Protein AF-0000000074223147 (afdb_homodimer)

Secondary structure (DSSP, 8-state):
-TT-B-----PPPTT--HHHHHHHHHHHHH---EEEEEEEEEEEE---GGGTT--EEEEEEEEEES-------TTT-S------HHHHHH-SSB-HHHHHHHHHHHHHHHH-GGGT-BEEEEEE-SSTT-EEEEEESPPPHHHHTHHHH-/-TT-B-----PPPTT--HHHHHHHHHHHHH---EEEEEEEEEEEE---GGGTT--EEEEEEEEEES-------TTT-S------HHHHHH-SSB-HHHHHHHHHHHHHHHH-GGGT-BEEEEEE-SSTT-EEEEEEPPPPHHHHTHHHH-

Structure (mmCIF, N/CA/C/O backbone):
data_AF-0000000074223147-model_v1
#
loop_
_entity.id
_entity.type
_entity.pdbx_description
1 polymer 'Nucleoside diphosphate-linked moiety X motif 6'
#
loop_
_atom_site.group_PDB
_atom_site.id
_atom_site.type_symbol
_atom_site.label_atom_id
_atom_site.label_alt_id
_atom_site.label_comp_id
_atom_site.label_asym_id
_atom_site.label_entity_id
_atom_site.label_seq_id
_atom_site.pdbx_PDB_ins_code
_atom_site.Cartn_x
_atom_site.Cartn_y
_atom_site.Cartn_z
_atom_site.occupancy
_atom_site.B_iso_or_equiv
_atom_site.auth_seq_id
_atom_site.auth_comp_id
_atom_site.auth_asym_id
_atom_site.auth_atom_id
_atom_site.pdbx_PDB_model_num
ATOM 1 N N . MET A 1 1 ? 11.617 -13.484 -17.359 1 47.34 1 MET A N 1
ATOM 2 C CA . MET A 1 1 ? 12.258 -14.781 -17.188 1 47.34 1 MET A CA 1
ATOM 3 C C . MET A 1 1 ? 11.414 -15.898 -17.781 1 47.34 1 MET A C 1
ATOM 5 O O . MET A 1 1 ? 10.219 -16 -17.5 1 47.34 1 MET A O 1
ATOM 9 N N . LYS A 1 2 ? 11.75 -16.5 -18.922 1 65.19 2 LYS A N 1
ATOM 10 C CA . LYS A 1 2 ? 11.008 -17.562 -19.609 1 65.19 2 LYS A CA 1
ATOM 11 C C . LYS A 1 2 ? 10.875 -18.797 -18.719 1 65.19 2 LYS A C 1
ATOM 13 O O . LYS A 1 2 ? 11.781 -19.109 -17.953 1 65.19 2 LYS A O 1
ATOM 18 N N . ASN A 1 3 ? 9.758 -19.312 -18.422 1 82.31 3 ASN A N 1
ATOM 19 C CA . ASN A 1 3 ? 9.383 -20.562 -17.781 1 82.31 3 ASN A CA 1
ATOM 20 C C . ASN A 1 3 ? 9.539 -20.469 -16.266 1 82.31 3 ASN A C 1
ATOM 22 O O . ASN A 1 3 ? 10.094 -21.375 -15.641 1 82.31 3 ASN A O 1
ATOM 26 N N . ALA A 1 4 ? 9.328 -19.297 -15.695 1 90.12 4 ALA A N 1
ATOM 27 C CA . ALA A 1 4 ? 9.375 -19.109 -14.25 1 90.12 4 ALA A CA 1
ATOM 28 C C . ALA A 1 4 ? 7.965 -19.062 -13.664 1 90.12 4 ALA A C 1
ATOM 30 O O . ALA A 1 4 ? 7.035 -18.578 -14.305 1 90.12 4 ALA A O 1
ATOM 31 N N . TRP A 1 5 ? 7.867 -19.594 -12.445 1 94 5 TRP A N 1
ATOM 32 C CA . TRP A 1 5 ? 6.59 -19.531 -11.742 1 94 5 TRP A CA 1
ATOM 33 C C . TRP A 1 5 ? 6.27 -18.109 -11.305 1 94 5 TRP A C 1
ATOM 35 O O . TRP A 1 5 ? 7.152 -17.375 -10.844 1 94 5 TRP A O 1
ATOM 45 N N . LYS A 1 6 ? 5.094 -17.734 -11.484 1 94.06 6 LYS A N 1
ATOM 46 C CA . LYS A 1 6 ? 4.586 -16.453 -11 1 94.06 6 LYS A CA 1
ATOM 47 C C . LYS A 1 6 ? 3.131 -16.578 -10.555 1 94.06 6 LYS A C 1
ATOM 49 O O . LYS A 1 6 ? 2.461 -17.562 -10.859 1 94.06 6 LYS A O 1
ATOM 54 N N . PHE A 1 7 ? 2.693 -15.625 -9.797 1 96.25 7 PHE A N 1
ATOM 55 C CA . PHE A 1 7 ? 1.277 -15.555 -9.453 1 96.25 7 PHE A CA 1
ATOM 56 C C . PHE A 1 7 ? 0.46 -15.023 -10.625 1 96.25 7 PHE A C 1
ATOM 58 O O . PHE A 1 7 ? 0.963 -14.242 -11.438 1 96.25 7 PHE A O 1
ATOM 65 N N . PRO A 1 8 ? -0.812 -15.516 -10.75 1 96.5 8 PRO A N 1
ATOM 66 C CA . PRO A 1 8 ? -1.655 -14.953 -11.805 1 96.5 8 PRO A CA 1
ATOM 67 C C . PRO A 1 8 ? -1.881 -13.453 -11.648 1 96.5 8 PRO A C 1
ATOM 69 O O . PRO A 1 8 ? -1.923 -12.945 -10.523 1 96.5 8 PRO A O 1
ATOM 72 N N . GLY A 1 9 ? -2 -12.766 -12.695 1 95.31 9 GLY A N 1
ATOM 73 C CA . GLY A 1 9 ? -2.223 -11.328 -12.664 1 95.31 9 GLY A CA 1
ATOM 74 C C . GLY A 1 9 ? -2.389 -10.719 -14.047 1 95.31 9 GLY A C 1
ATOM 75 O O . GLY A 1 9 ? -2.48 -11.445 -15.039 1 95.31 9 GLY A O 1
ATOM 76 N N . GLY A 1 10 ? -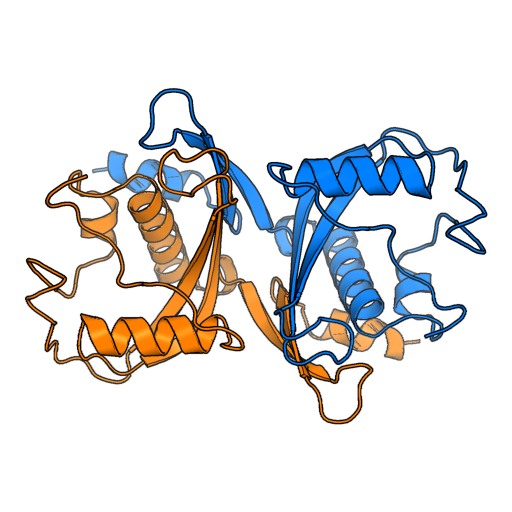2.531 -9.359 -14.047 1 94.56 10 GLY A N 1
ATOM 77 C CA . GLY A 1 10 ? -2.719 -8.609 -15.281 1 94.56 10 GLY A CA 1
ATOM 78 C C . GLY A 1 10 ? -2.947 -7.129 -15.047 1 94.56 10 GLY A C 1
ATOM 79 O O . GLY A 1 10 ? -2.682 -6.617 -13.961 1 94.56 10 GLY A O 1
ATOM 80 N N . LEU A 1 11 ? -3.383 -6.488 -16.094 1 93.94 11 LEU A N 1
ATOM 81 C CA . LEU A 1 11 ? -3.533 -5.035 -16.047 1 93.94 11 LEU A CA 1
ATOM 82 C C . LEU A 1 11 ? -4.934 -4.648 -15.586 1 93.94 11 LEU A C 1
ATOM 84 O O . LEU A 1 11 ? -5.918 -5.289 -15.969 1 93.94 11 LEU A O 1
ATOM 88 N N . SER A 1 12 ? -4.953 -3.633 -14.75 1 94.12 12 SER A N 1
ATOM 89 C CA . SER A 1 12 ? -6.238 -3.082 -14.336 1 94.12 12 SER A CA 1
ATOM 90 C C . SER A 1 12 ? -6.891 -2.293 -15.461 1 94.12 12 SER A C 1
ATOM 92 O O . SER A 1 12 ? -6.215 -1.551 -16.188 1 94.12 12 SER A O 1
ATOM 94 N N . GLU A 1 13 ? -8.258 -2.393 -15.656 1 93 13 GLU A N 1
ATOM 95 C CA . GLU A 1 13 ? -9.016 -1.53 -16.562 1 93 13 GLU A CA 1
ATOM 96 C C . GLU A 1 13 ? -9.328 -0.189 -15.898 1 93 13 GLU A C 1
ATOM 98 O O . GLU A 1 13 ? -9.383 -0.089 -14.672 1 93 13 GLU A O 1
ATOM 103 N N . PRO A 1 14 ? -9.516 0.847 -16.734 1 89.44 14 PRO A N 1
ATOM 104 C CA . PRO A 1 14 ? -9.906 2.129 -16.141 1 89.44 14 PRO A CA 1
ATOM 105 C C . PRO A 1 14 ? -11.148 2.016 -15.258 1 89.44 14 PRO A C 1
ATOM 107 O O . PRO A 1 14 ? -12.148 1.417 -15.656 1 89.44 14 PRO A O 1
ATOM 110 N N . GLY A 1 15 ? -11.023 2.576 -13.961 1 90.31 15 GLY A N 1
ATOM 111 C CA . GLY A 1 15 ? -12.164 2.602 -13.055 1 90.31 15 GLY A CA 1
ATOM 112 C C . GLY A 1 15 ? -12.336 1.311 -12.273 1 90.31 15 GLY A C 1
ATOM 113 O O . GLY A 1 15 ? -13.281 1.167 -11.5 1 90.31 15 GLY A O 1
ATOM 114 N N . GLU A 1 16 ? -11.453 0.372 -12.438 1 93.69 16 GLU A N 1
ATOM 115 C CA . GLU A 1 16 ? -11.547 -0.91 -11.742 1 93.69 16 GLU A CA 1
ATOM 116 C C . GLU A 1 16 ? -10.836 -0.867 -10.398 1 93.69 16 GLU A C 1
ATOM 118 O O . GLU A 1 16 ? -9.719 -0.35 -10.297 1 93.69 16 GLU A O 1
ATOM 123 N N . ASP A 1 17 ? -11.5 -1.391 -9.414 1 94.19 17 ASP A N 1
ATOM 124 C CA . ASP A 1 17 ? -10.844 -1.525 -8.109 1 94.19 17 ASP A CA 1
ATOM 125 C C . ASP A 1 17 ? -9.734 -2.57 -8.164 1 94.19 17 ASP A C 1
ATOM 127 O O . ASP A 1 17 ? -9.844 -3.566 -8.875 1 94.19 17 ASP A O 1
ATOM 131 N N . ILE A 1 18 ? -8.711 -2.348 -7.34 1 96.44 18 ILE A N 1
ATOM 132 C CA . ILE A 1 18 ? -7.555 -3.232 -7.254 1 96.44 18 ILE A CA 1
ATOM 133 C C . ILE A 1 18 ? -8.016 -4.664 -7.008 1 96.44 18 ILE A C 1
ATOM 135 O O . ILE A 1 18 ? -7.605 -5.59 -7.715 1 96.44 18 ILE A O 1
ATOM 139 N N . GLY A 1 19 ? -8.867 -4.844 -5.969 1 97.38 19 GLY A N 1
ATOM 140 C CA . GLY A 1 19 ? -9.359 -6.172 -5.645 1 97.38 19 GLY A CA 1
ATOM 141 C C . GLY A 1 19 ? -10.133 -6.816 -6.777 1 97.38 19 GLY A C 1
ATOM 142 O O . GLY A 1 19 ? -9.961 -8 -7.059 1 97.38 19 GLY A O 1
ATOM 143 N N . ASP A 1 20 ? -10.977 -6.055 -7.473 1 97.44 20 ASP A N 1
ATOM 144 C CA . ASP A 1 20 ? -11.766 -6.562 -8.586 1 97.44 20 ASP A CA 1
ATOM 145 C C . ASP A 1 20 ? -10.867 -6.984 -9.75 1 97.44 20 ASP A C 1
ATOM 147 O O . ASP A 1 20 ? -11.133 -7.992 -10.406 1 97.44 20 ASP A O 1
ATOM 151 N N . THR A 1 21 ? -9.883 -6.16 -10.023 1 97.88 21 THR A N 1
ATOM 152 C CA . THR A 1 21 ? -8.922 -6.52 -11.055 1 97.88 21 THR A CA 1
ATOM 153 C C . THR A 1 21 ? -8.289 -7.875 -10.758 1 97.88 21 THR A C 1
ATOM 155 O O . THR A 1 21 ? -8.227 -8.75 -11.625 1 97.88 21 THR A O 1
ATOM 158 N N . ALA A 1 22 ? -7.789 -8.055 -9.492 1 98.5 22 ALA A N 1
ATOM 159 C CA . ALA A 1 22 ? -7.125 -9.289 -9.102 1 98.5 22 ALA A CA 1
ATOM 160 C C . ALA A 1 22 ? -8.055 -10.492 -9.281 1 98.5 22 ALA A C 1
ATOM 162 O O . ALA A 1 22 ? -7.66 -11.508 -9.852 1 98.5 22 ALA A O 1
ATOM 163 N N . ILE A 1 23 ? -9.266 -10.32 -8.844 1 98.69 23 ILE A N 1
ATOM 164 C CA . ILE A 1 23 ? -10.25 -11.391 -8.938 1 98.69 23 ILE A CA 1
ATOM 165 C C . ILE A 1 23 ? -10.508 -11.742 -10.398 1 98.69 23 ILE A C 1
ATOM 167 O O . ILE A 1 23 ? -10.516 -12.914 -10.773 1 98.69 23 ILE A O 1
ATOM 171 N N . ARG A 1 24 ? -10.742 -10.75 -11.227 1 98.62 24 ARG A N 1
ATOM 172 C CA . ARG A 1 24 ? -11.023 -10.961 -12.648 1 98.62 24 ARG A CA 1
ATOM 173 C C . ARG A 1 24 ? -9.852 -11.664 -13.336 1 98.62 24 ARG A C 1
ATOM 175 O O . ARG A 1 24 ? -10.055 -12.641 -14.062 1 98.62 24 ARG A O 1
ATOM 182 N N . GLU A 1 25 ? -8.609 -11.203 -13.141 1 98.25 25 GLU A N 1
ATOM 183 C CA . GLU A 1 25 ? -7.43 -11.766 -13.789 1 98.25 25 GLU A CA 1
ATOM 184 C C . GLU A 1 25 ? -7.195 -13.211 -13.359 1 98.25 25 GLU A C 1
ATOM 186 O O . GLU A 1 25 ? -6.773 -14.047 -14.164 1 98.25 25 GLU A O 1
ATOM 191 N N . VAL A 1 26 ? -7.398 -13.508 -12.07 1 98.19 26 VAL A N 1
ATOM 192 C CA . VAL A 1 26 ? -7.246 -14.875 -11.594 1 98.19 26 VAL A CA 1
ATOM 193 C C . VAL A 1 26 ? -8.266 -15.781 -12.281 1 98.19 26 VAL A C 1
ATOM 195 O O . VAL A 1 26 ? -7.914 -16.875 -12.758 1 98.19 26 VAL A O 1
ATOM 198 N N . LEU A 1 27 ? -9.469 -15.305 -12.352 1 98.25 27 LEU A N 1
ATOM 199 C CA . LEU A 1 27 ? -10.5 -16.078 -13.031 1 98.25 27 LEU A CA 1
ATOM 200 C C . LEU A 1 27 ? -10.148 -16.281 -14.5 1 98.25 27 LEU A C 1
ATOM 202 O O . LEU A 1 27 ? -10.234 -17.406 -15.008 1 98.25 27 LEU A O 1
ATOM 206 N N . GLU A 1 28 ? -9.789 -15.242 -15.188 1 97.5 28 GLU A N 1
ATOM 207 C CA . GLU A 1 28 ? -9.484 -15.289 -16.625 1 97.5 28 GLU A CA 1
ATOM 208 C C . GLU A 1 28 ? -8.312 -16.234 -16.906 1 97.5 28 GLU A C 1
ATOM 210 O O . GLU A 1 28 ? -8.352 -17 -17.859 1 97.5 28 GLU A O 1
ATOM 215 N N . GLU A 1 29 ? -7.27 -16.188 -16.078 1 97.31 29 GLU A N 1
ATOM 216 C CA . GLU A 1 29 ? -6.039 -16.906 -16.375 1 97.31 29 GLU A CA 1
ATOM 217 C C . GLU A 1 29 ? -6.098 -18.344 -15.836 1 97.31 29 GLU A C 1
ATOM 219 O O . GLU A 1 29 ? -5.438 -19.234 -16.375 1 97.31 29 GLU A O 1
ATOM 224 N N . THR A 1 30 ? -6.871 -18.625 -14.773 1 97.62 30 THR A N 1
ATOM 225 C CA . THR A 1 30 ? -6.758 -19.922 -14.094 1 97.62 30 THR A CA 1
ATOM 226 C C . THR A 1 30 ? -8.109 -20.625 -14.055 1 97.62 30 THR A C 1
ATOM 228 O O . THR A 1 30 ? -8.18 -21.828 -13.781 1 97.62 30 THR A O 1
ATOM 231 N N . GLY A 1 31 ? -9.211 -19.875 -14.234 1 97.5 31 GLY A N 1
ATOM 232 C CA . GLY A 1 31 ? -10.555 -20.406 -14.086 1 97.5 31 GLY A CA 1
ATOM 233 C C . GLY A 1 31 ? -11.023 -20.469 -12.648 1 97.5 31 GLY A C 1
ATOM 234 O O . GLY A 1 31 ? -12.141 -20.906 -12.367 1 97.5 31 GLY A O 1
ATOM 235 N N . ILE A 1 32 ? -10.289 -20 -11.703 1 98.25 32 ILE A N 1
ATOM 236 C CA . ILE A 1 32 ? -10.602 -20.109 -10.281 1 98.25 32 ILE A CA 1
ATOM 237 C C . ILE A 1 32 ? -11.438 -18.906 -9.844 1 98.25 32 ILE A C 1
ATOM 239 O O . ILE A 1 32 ? -11.055 -17.75 -10.086 1 98.25 32 ILE A O 1
ATOM 243 N N . LYS A 1 33 ? -12.57 -19.172 -9.289 1 98.62 33 LYS A N 1
ATOM 244 C CA . LYS A 1 33 ? -13.336 -18.141 -8.602 1 98.62 33 LYS A CA 1
ATOM 245 C C . LYS A 1 33 ? -12.727 -17.812 -7.242 1 98.62 33 LYS A C 1
ATOM 247 O O . LYS A 1 33 ? -12.305 -18.719 -6.52 1 98.62 33 LYS A O 1
ATOM 252 N N . SER A 1 34 ? -12.68 -16.516 -6.906 1 98.75 34 SER A N 1
ATOM 253 C CA . SER A 1 34 ? -12.016 -16.125 -5.668 1 98.75 34 SER A CA 1
ATOM 254 C C . SER A 1 34 ? -12.656 -14.867 -5.086 1 98.75 34 SER A C 1
ATOM 256 O O . SER A 1 34 ? -13.492 -14.227 -5.73 1 98.75 34 SER A O 1
ATOM 258 N N . GLU A 1 35 ? -12.305 -14.609 -3.869 1 98.75 35 GLU A N 1
ATOM 259 C CA . GLU A 1 35 ? -12.688 -13.367 -3.217 1 98.75 35 GLU A CA 1
ATOM 260 C C . GLU A 1 35 ? -11.477 -12.625 -2.67 1 98.75 35 GLU A C 1
ATOM 262 O O . GLU A 1 35 ? -10.508 -13.25 -2.23 1 98.75 35 GLU A O 1
ATOM 267 N N . PHE A 1 36 ? -11.562 -11.344 -2.705 1 98.69 36 PHE A N 1
ATOM 268 C CA . PHE A 1 36 ? -10.484 -10.484 -2.242 1 98.69 36 PHE A CA 1
ATOM 269 C C . PHE A 1 36 ? -10.391 -10.5 -0.721 1 98.69 36 PHE A C 1
ATOM 271 O O . PHE A 1 36 ? -11.414 -10.422 -0.032 1 98.69 36 PHE A O 1
ATOM 278 N N . LYS A 1 37 ? -9.125 -10.539 -0.179 1 98.56 37 LYS A N 1
ATOM 279 C CA . LYS A 1 37 ? -8.938 -10.492 1.269 1 98.56 37 LYS A CA 1
ATOM 280 C C . LYS A 1 37 ? -8.141 -9.258 1.68 1 98.56 37 LYS A C 1
ATOM 282 O O . LYS A 1 37 ? -8.531 -8.539 2.6 1 98.56 37 LYS A O 1
ATOM 287 N N . SER A 1 38 ? -7.016 -8.992 1.012 1 98.56 38 SER A N 1
ATOM 288 C CA . SER A 1 38 ? -6.133 -7.914 1.436 1 98.56 38 SER A CA 1
ATOM 289 C C . SER A 1 38 ? -5.078 -7.609 0.374 1 98.56 38 SER A C 1
ATOM 291 O O . SER A 1 38 ? -5.004 -8.297 -0.646 1 98.56 38 SER A O 1
ATOM 293 N N . LEU A 1 39 ? -4.359 -6.531 0.565 1 98.44 39 LEU A N 1
ATOM 294 C CA . LEU A 1 39 ? -3.088 -6.32 -0.119 1 98.44 39 LEU A CA 1
ATOM 295 C C . LEU A 1 39 ? -1.941 -6.961 0.656 1 98.44 39 LEU A C 1
ATOM 297 O O . LEU A 1 39 ? -1.965 -7 1.889 1 98.44 39 LEU A O 1
ATOM 301 N N . LEU A 1 40 ? -0.958 -7.441 -0.084 1 98.25 40 LEU A N 1
ATOM 302 C CA . LEU A 1 40 ? 0.242 -7.984 0.543 1 98.25 40 LEU A CA 1
ATOM 303 C C . LEU A 1 40 ? 1.442 -7.078 0.294 1 98.25 40 LEU A C 1
ATOM 305 O O . LEU A 1 40 ? 2.328 -6.965 1.145 1 98.25 40 LEU A O 1
ATOM 309 N N . SER A 1 41 ? 1.454 -6.5 -0.86 1 97.88 41 SER A N 1
ATOM 310 C CA . SER A 1 41 ? 2.662 -5.785 -1.259 1 97.88 41 SER A CA 1
ATOM 311 C C . SER A 1 41 ? 2.391 -4.859 -2.441 1 97.88 41 SER A C 1
ATOM 313 O O . SER A 1 41 ? 1.428 -5.059 -3.184 1 97.88 41 SER A O 1
ATOM 315 N N . ILE A 1 42 ? 3.146 -3.826 -2.557 1 97 42 ILE A N 1
ATOM 316 C CA . ILE A 1 42 ? 3.145 -2.891 -3.676 1 97 42 ILE A CA 1
ATOM 317 C C . ILE A 1 42 ? 4.566 -2.707 -4.199 1 97 42 ILE A C 1
ATOM 319 O O . ILE A 1 42 ? 5.504 -2.527 -3.416 1 97 42 ILE A O 1
ATOM 323 N N . ARG A 1 43 ? 4.762 -2.77 -5.469 1 95.44 43 ARG A N 1
ATOM 324 C CA . ARG A 1 43 ? 6.047 -2.498 -6.102 1 95.44 43 ARG A CA 1
ATOM 325 C C . ARG A 1 43 ? 5.961 -1.279 -7.016 1 95.44 43 ARG A C 1
ATOM 327 O O . ARG A 1 43 ? 5.016 -1.149 -7.797 1 95.44 43 ARG A O 1
ATOM 334 N N . GLN A 1 44 ? 6.836 -0.399 -6.844 1 93.94 44 GLN A N 1
ATOM 335 C CA . GLN A 1 44 ? 7.008 0.735 -7.746 1 93.94 44 GLN A CA 1
ATOM 336 C C . GLN A 1 44 ? 8.297 0.614 -8.547 1 93.94 44 GLN A C 1
ATOM 338 O O . GLN A 1 44 ? 9.359 0.318 -7.984 1 93.94 44 GLN A O 1
ATOM 343 N N . GLN A 1 45 ? 8.203 0.811 -9.828 1 90.12 45 GLN A N 1
ATOM 344 C CA . GLN A 1 45 ? 9.375 0.788 -10.695 1 90.12 45 GLN A CA 1
ATOM 345 C C . GLN A 1 45 ? 9.281 1.872 -11.766 1 90.12 45 GLN A C 1
ATOM 347 O O . GLN A 1 45 ? 8.195 2.156 -12.281 1 90.12 45 GLN A O 1
ATOM 352 N N . HIS A 1 46 ? 10.484 2.398 -11.984 1 89 46 HIS A N 1
ATOM 353 C CA . HIS A 1 46 ? 10.586 3.406 -13.031 1 89 46 HIS A CA 1
ATOM 354 C C . HIS A 1 46 ? 11.586 2.986 -14.102 1 89 46 HIS A C 1
ATOM 356 O O . HIS A 1 46 ? 12.422 2.111 -13.867 1 89 46 HIS A O 1
ATO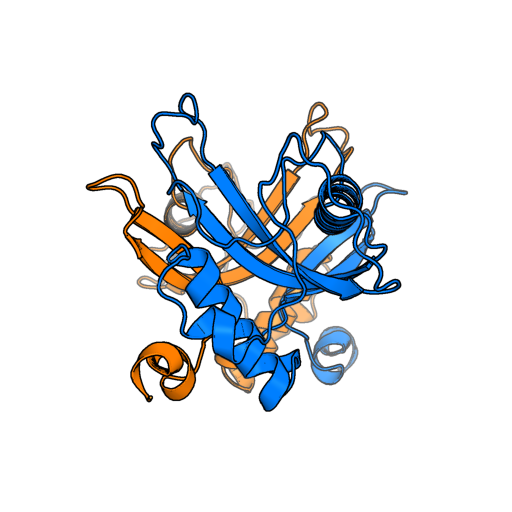M 362 N N . GLY A 1 47 ? 11.406 3.654 -15.312 1 82.19 47 GLY A N 1
ATOM 363 C CA . GLY A 1 47 ? 12.438 3.59 -16.328 1 82.19 47 GLY A CA 1
ATOM 364 C C . GLY A 1 47 ? 12.477 2.26 -17.062 1 82.19 47 GLY A C 1
ATOM 365 O O . GLY A 1 47 ? 13.422 1.979 -17.797 1 82.19 47 GLY A O 1
ATOM 366 N N . ALA A 1 48 ? 11.555 1.371 -16.719 1 78.56 48 ALA A N 1
ATOM 367 C CA . ALA A 1 48 ? 11.555 0.117 -17.469 1 78.56 48 ALA A CA 1
ATOM 368 C C . ALA A 1 48 ? 11.422 0.374 -18.969 1 78.56 48 ALA A C 1
ATOM 370 O O . ALA A 1 48 ? 10.586 1.174 -19.391 1 78.56 48 ALA A O 1
ATOM 371 N N . PRO A 1 49 ? 12.297 -0.226 -19.703 1 76.94 49 PRO A N 1
ATOM 372 C CA . PRO A 1 49 ? 12.312 0.041 -21.141 1 76.94 49 PRO A CA 1
ATOM 373 C C . PRO A 1 49 ? 10.953 -0.182 -21.797 1 76.94 49 PRO A C 1
ATOM 375 O O . PRO A 1 49 ? 10.586 0.539 -22.734 1 76.94 49 PRO A O 1
ATOM 378 N N . ASN A 1 50 ? 10.211 -1.104 -21.344 1 71.31 50 ASN A N 1
ATOM 379 C CA . ASN A 1 50 ? 8.945 -1.446 -21.984 1 71.31 50 ASN A CA 1
ATOM 380 C C . ASN A 1 50 ? 7.789 -0.625 -21.422 1 71.31 50 ASN A C 1
ATOM 382 O O . ASN A 1 50 ? 6.637 -0.831 -21.797 1 71.31 50 ASN A O 1
ATOM 386 N N . ALA A 1 51 ? 8.047 0.32 -20.594 1 73.56 51 ALA A N 1
ATOM 387 C CA . ALA A 1 51 ? 6.957 1.021 -19.922 1 73.56 51 ALA A CA 1
ATOM 388 C C . ALA A 1 51 ? 6.707 2.387 -20.547 1 73.56 51 ALA A C 1
ATOM 390 O O . ALA A 1 51 ? 5.887 3.166 -20.062 1 73.56 51 ALA A O 1
ATOM 391 N N . PHE A 1 52 ? 7.371 2.641 -21.688 1 70.81 52 PHE A N 1
ATOM 392 C CA . PHE A 1 52 ? 7.117 3.84 -22.484 1 70.81 52 PHE A CA 1
ATOM 393 C C . PHE A 1 52 ? 7.188 5.086 -21.609 1 70.81 52 PHE A C 1
ATOM 395 O O . PHE A 1 52 ? 6.316 5.957 -21.688 1 70.81 52 PHE A O 1
ATOM 402 N N . GLY A 1 53 ? 8.125 5.148 -20.672 1 74.75 53 GLY A N 1
ATOM 403 C CA . GLY A 1 53 ? 8.352 6.32 -19.844 1 74.75 53 GLY A CA 1
ATOM 404 C C . GLY A 1 53 ? 7.398 6.41 -18.672 1 74.75 53 GLY A C 1
ATOM 405 O O . GLY A 1 53 ? 7.449 7.371 -17.891 1 74.75 53 GLY A O 1
ATOM 406 N N . LYS A 1 54 ? 6.551 5.43 -18.562 1 80.25 54 LYS A N 1
ATOM 407 C CA . LYS A 1 54 ? 5.598 5.426 -17.453 1 80.25 54 LYS A CA 1
ATOM 408 C C . LYS A 1 54 ? 6.141 4.633 -16.266 1 80.25 54 LYS A C 1
ATOM 410 O O . LYS A 1 54 ? 6.953 3.725 -16.438 1 80.25 54 LYS A O 1
ATOM 415 N N . SER A 1 55 ? 5.762 5.121 -15.117 1 84.44 55 SER A N 1
ATOM 416 C CA . SER A 1 55 ? 6.031 4.336 -13.922 1 84.44 55 SER A CA 1
ATOM 417 C C . SER A 1 55 ? 5.082 3.146 -13.812 1 84.44 55 SER A C 1
ATOM 419 O O . SER A 1 55 ? 3.963 3.189 -14.328 1 84.44 55 SER A O 1
ATOM 421 N N . ASP A 1 56 ? 5.668 2.119 -13.273 1 86.56 56 ASP A N 1
ATOM 422 C CA . ASP A 1 56 ? 4.883 0.9 -13.102 1 86.56 56 ASP A CA 1
ATOM 423 C C . ASP A 1 56 ? 4.594 0.64 -11.625 1 86.56 56 ASP A C 1
ATOM 425 O O . ASP A 1 56 ? 5.5 0.683 -10.789 1 86.56 56 ASP A O 1
ATOM 429 N N . MET A 1 57 ? 3.297 0.497 -11.367 1 92.06 57 MET A N 1
ATOM 430 C CA . MET A 1 57 ? 2.875 0.028 -10.047 1 92.06 57 MET A CA 1
ATOM 431 C C . MET A 1 57 ? 2.334 -1.396 -10.125 1 92.06 57 MET A C 1
ATOM 433 O O . MET A 1 57 ? 1.443 -1.684 -10.93 1 92.06 57 MET A O 1
ATOM 437 N N . TYR A 1 58 ? 2.996 -2.262 -9.43 1 94.62 58 TYR A N 1
ATOM 438 C CA . TYR A 1 58 ? 2.58 -3.656 -9.328 1 94.62 58 TYR A CA 1
ATOM 439 C C . TYR A 1 58 ? 2.008 -3.957 -7.945 1 94.62 58 TYR A C 1
ATOM 441 O O . TYR A 1 58 ? 2.721 -3.885 -6.945 1 94.62 58 TYR A O 1
ATOM 449 N N . ILE A 1 59 ? 0.674 -4.289 -7.867 1 97.56 59 ILE A N 1
ATOM 450 C CA . ILE A 1 59 ? -0.008 -4.496 -6.594 1 97.56 59 ILE A CA 1
ATOM 451 C C . ILE A 1 59 ? -0.313 -5.98 -6.41 1 97.56 59 ILE A C 1
ATOM 453 O O . ILE A 1 59 ? -0.915 -6.609 -7.285 1 97.56 59 ILE A O 1
ATOM 457 N N . ILE A 1 60 ? 0.087 -6.488 -5.312 1 98.19 60 ILE A N 1
ATOM 458 C CA . ILE A 1 60 ? -0.087 -7.906 -5.012 1 98.19 60 ILE A CA 1
ATOM 459 C C . ILE A 1 60 ? -1.19 -8.078 -3.971 1 98.19 60 ILE A C 1
ATOM 461 O O . ILE A 1 60 ? -1.124 -7.504 -2.883 1 98.19 60 ILE A O 1
ATOM 465 N N . CYS A 1 61 ? -2.143 -8.922 -4.289 1 98.69 61 CYS A N 1
ATOM 466 C CA . CYS A 1 61 ? -3.316 -9.141 -3.449 1 98.69 61 CYS A CA 1
ATOM 467 C C . CYS A 1 61 ? -3.328 -10.562 -2.893 1 98.69 61 CYS A C 1
ATOM 469 O O . CYS A 1 61 ? -2.842 -11.492 -3.541 1 98.69 61 CYS A O 1
ATOM 471 N N . ARG A 1 62 ? -3.859 -10.672 -1.724 1 98.75 62 ARG A N 1
ATOM 472 C CA . ARG A 1 62 ? -4.23 -11.984 -1.212 1 98.75 62 ARG A CA 1
ATOM 473 C C . ARG A 1 62 ? -5.699 -12.289 -1.48 1 98.75 62 ARG A C 1
ATOM 475 O O . ARG A 1 62 ? -6.574 -11.484 -1.146 1 98.75 62 ARG A O 1
ATOM 482 N N . LEU A 1 63 ? -5.906 -13.406 -2.146 1 98.62 63 LEU A N 1
ATOM 483 C CA . LEU A 1 63 ? -7.266 -13.867 -2.418 1 98.62 63 LEU A CA 1
ATOM 484 C C . LEU A 1 63 ? -7.531 -15.195 -1.727 1 98.62 63 LEU A C 1
ATOM 486 O O . LEU A 1 63 ? -6.594 -15.93 -1.396 1 98.62 63 LEU A O 1
ATOM 490 N N . ARG A 1 64 ? -8.805 -15.414 -1.515 1 98.44 64 ARG A N 1
ATOM 491 C CA . ARG A 1 64 ? -9.258 -16.734 -1.071 1 98.44 64 ARG A CA 1
ATOM 492 C C . ARG A 1 64 ? -10.008 -17.453 -2.184 1 98.44 64 ARG A C 1
ATOM 494 O O . ARG A 1 64 ? -10.977 -16.922 -2.736 1 98.44 64 ARG A O 1
ATOM 501 N N . PRO A 1 65 ? -9.578 -18.672 -2.523 1 98.38 65 PRO A N 1
ATOM 502 C CA . PRO A 1 65 ? -10.297 -19.422 -3.559 1 98.38 65 PRO A CA 1
ATOM 503 C C . PRO A 1 65 ? -11.688 -19.859 -3.104 1 98.38 65 PRO A C 1
ATOM 505 O O . PRO A 1 65 ? -11.867 -20.25 -1.943 1 98.38 65 PRO A O 1
ATOM 508 N N . LEU A 1 66 ? -12.57 -19.703 -3.986 1 98.69 66 LEU A N 1
ATOM 509 C CA . LEU A 1 66 ? -13.922 -20.203 -3.766 1 98.69 66 LEU A CA 1
ATOM 510 C C . LEU A 1 66 ? -14.164 -21.484 -4.559 1 98.69 66 LEU A C 1
ATOM 512 O O . LEU A 1 66 ? -15.133 -22.203 -4.301 1 98.69 66 LEU A O 1
ATOM 516 N N . SER A 1 67 ? -13.422 -21.75 -5.59 1 98.12 67 SER A N 1
ATOM 517 C CA . SER A 1 67 ? -13.367 -23 -6.352 1 98.12 67 SER A CA 1
ATOM 518 C C . SER A 1 67 ? -11.938 -23.5 -6.488 1 98.12 67 SER A C 1
ATOM 520 O O . SER A 1 67 ? -10.984 -22.75 -6.242 1 98.12 67 SER A O 1
ATOM 522 N N . PHE A 1 68 ? -11.812 -24.781 -6.938 1 97.5 68 PHE A N 1
ATOM 523 C CA . PHE A 1 68 ? -10.469 -25.328 -6.828 1 97.5 68 PHE A CA 1
ATOM 524 C C . PHE A 1 68 ? -10.062 -26.031 -8.117 1 97.5 68 PHE A C 1
ATOM 526 O O . PHE A 1 68 ? -8.898 -26.406 -8.281 1 97.5 68 PHE A O 1
ATOM 533 N N . HIS A 1 69 ? -10.961 -26.156 -9.016 1 97.12 69 HIS A N 1
ATOM 534 C CA . HIS A 1 69 ? -10.617 -26.781 -10.289 1 97.12 69 HIS A CA 1
ATOM 535 C C . HIS A 1 69 ? -9.961 -25.781 -11.234 1 97.12 69 HIS A C 1
ATOM 537 O O . HIS A 1 69 ? -10.57 -24.766 -11.578 1 97.12 69 HIS A O 1
ATOM 543 N N . ILE A 1 70 ? -8.859 -26.062 -11.695 1 97.25 70 ILE A N 1
ATOM 544 C CA . ILE A 1 70 ? -8.109 -25.172 -12.57 1 97.25 70 ILE A CA 1
ATOM 545 C C . ILE A 1 70 ? -8.523 -25.406 -14.023 1 97.25 70 ILE A C 1
ATOM 547 O O . ILE A 1 70 ? -8.539 -26.547 -14.492 1 97.25 70 ILE A O 1
ATOM 551 N N . SER A 1 71 ? -8.898 -24.5 -14.719 1 95.88 71 SER A N 1
ATOM 552 C CA . SER A 1 71 ? -9.078 -24.422 -16.156 1 95.88 71 SER A CA 1
ATOM 553 C C . SER A 1 71 ? -8.344 -23.219 -16.75 1 95.88 71 SER A C 1
ATOM 555 O O . SER A 1 71 ? -8.938 -22.156 -16.953 1 95.88 71 SER A O 1
ATOM 557 N N . PHE A 1 72 ? -7.031 -23.422 -17.062 1 93.19 72 PHE A N 1
ATOM 558 C CA . PHE A 1 72 ? -6.195 -22.266 -17.328 1 93.19 72 PHE A CA 1
ATOM 559 C C . PHE A 1 72 ? -6.191 -21.922 -18.828 1 93.19 72 PHE A C 1
ATOM 561 O O . PHE A 1 72 ? -6.512 -22.781 -19.656 1 93.19 72 PHE A O 1
ATOM 568 N N . CYS A 1 73 ? -5.914 -20.75 -19.141 1 90.94 73 CYS A N 1
ATOM 569 C CA . CYS A 1 73 ? -5.824 -20.25 -20.516 1 90.94 73 CYS A CA 1
ATOM 570 C C . CYS A 1 73 ? -4.492 -20.641 -21.141 1 90.94 73 CYS A C 1
ATOM 572 O O . CYS A 1 73 ? -3.453 -20.062 -20.812 1 90.94 73 CYS A O 1
ATOM 574 N N . PRO A 1 74 ? -4.43 -21.5 -22.094 1 89.44 74 PRO A N 1
ATOM 575 C CA . PRO A 1 74 ? -3.17 -22 -22.656 1 89.44 74 PRO A CA 1
ATOM 576 C C . PRO A 1 74 ? -2.441 -20.953 -23.484 1 89.44 74 PRO A C 1
ATOM 578 O O . PRO A 1 74 ? -1.253 -21.109 -23.781 1 89.44 74 PRO A O 1
ATOM 581 N N . HIS A 1 75 ? -3.094 -19.859 -23.875 1 88.88 75 HIS A N 1
ATOM 582 C CA . HIS A 1 75 ? -2.469 -18.812 -24.672 1 88.88 75 HIS A CA 1
ATOM 583 C C . HIS A 1 75 ? -1.61 -17.906 -23.812 1 88.88 75 HIS A C 1
ATOM 585 O O . HIS A 1 75 ? -0.727 -17.203 -24.312 1 88.88 75 HIS A O 1
ATOM 591 N N . GLU A 1 76 ? -1.811 -17.953 -22.469 1 87.19 76 GLU A N 1
ATOM 592 C CA . GLU A 1 76 ? -1.117 -17.031 -21.578 1 87.19 76 GLU A CA 1
ATOM 593 C C . GLU A 1 76 ? -0.093 -17.75 -20.719 1 87.19 76 GLU A C 1
ATOM 595 O O . GLU A 1 76 ? 0.861 -17.125 -20.234 1 87.19 76 GLU A O 1
ATOM 600 N N . CYS A 1 77 ? -0.403 -19.031 -20.547 1 86.88 77 CYS A N 1
ATOM 601 C CA . CYS A 1 77 ? 0.433 -19.75 -19.594 1 86.88 77 CYS A CA 1
ATOM 602 C C . CYS A 1 77 ? 0.736 -21.156 -20.094 1 86.88 77 CYS A C 1
ATOM 604 O O . CYS A 1 77 ? -0.124 -21.812 -20.688 1 86.88 77 CYS A O 1
ATOM 606 N N . LEU A 1 78 ? 1.972 -21.562 -19.75 1 89.69 78 LEU A N 1
ATOM 607 C CA . LEU A 1 78 ? 2.381 -22.906 -20.125 1 89.69 78 LEU A CA 1
ATOM 608 C C . LEU A 1 78 ? 1.771 -23.938 -19.188 1 89.69 78 LEU A C 1
ATOM 610 O O . LEU A 1 78 ? 1.369 -25.016 -19.609 1 89.69 78 LEU A O 1
ATOM 614 N N . LYS A 1 79 ? 1.795 -23.578 -17.906 1 93.12 79 LYS A N 1
ATOM 615 C CA . LYS A 1 79 ? 1.262 -24.453 -16.875 1 93.12 79 LYS A CA 1
ATOM 616 C C . LYS A 1 79 ? 0.64 -23.641 -15.742 1 93.12 79 LYS A C 1
ATOM 618 O O . LYS A 1 79 ? 1.082 -22.531 -15.453 1 93.12 79 LYS A O 1
ATOM 623 N N . CYS A 1 80 ? -0.365 -24.188 -15.18 1 95 80 CYS A N 1
ATOM 624 C CA . CYS A 1 80 ? -1.029 -23.625 -14.008 1 95 80 CYS A CA 1
ATOM 625 C C . CYS A 1 80 ? -1.285 -24.703 -12.961 1 95 80 CYS A C 1
ATOM 627 O O . CYS A 1 80 ? -1.863 -25.75 -13.266 1 95 80 CYS A O 1
ATOM 629 N N . GLU A 1 81 ? -0.834 -24.469 -11.719 1 94.94 81 GLU A N 1
ATOM 630 C CA . GLU A 1 81 ? -0.941 -25.5 -10.688 1 94.94 81 GLU A CA 1
ATOM 631 C C . GLU A 1 81 ? -1.109 -24.875 -9.305 1 94.94 81 GLU A C 1
ATOM 633 O O . GLU A 1 81 ? -0.661 -23.75 -9.062 1 94.94 81 GLU A O 1
ATOM 638 N N . TRP A 1 82 ? -1.826 -25.688 -8.492 1 96.94 82 TRP A N 1
ATOM 639 C CA . TRP A 1 82 ? -1.712 -25.438 -7.059 1 96.94 82 TRP A CA 1
ATOM 640 C C . TRP A 1 82 ? -0.35 -25.875 -6.535 1 96.94 82 TRP A C 1
ATOM 642 O O . TRP A 1 82 ? 0.079 -27 -6.773 1 96.94 82 TRP A O 1
ATOM 652 N N . MET A 1 83 ? 0.336 -24.969 -5.855 1 95.31 83 MET A N 1
ATOM 653 C CA . MET A 1 83 ? 1.662 -25.266 -5.324 1 95.31 83 MET A CA 1
ATOM 654 C C . MET A 1 83 ? 1.714 -25.031 -3.818 1 95.31 83 MET A C 1
ATOM 656 O O . MET A 1 83 ? 1.127 -24.078 -3.314 1 95.31 83 MET A O 1
ATOM 660 N N . ASN A 1 84 ? 2.5 -25.969 -3.111 1 95.19 84 ASN A N 1
ATOM 661 C CA . ASN A 1 84 ? 2.811 -25.672 -1.718 1 95.19 84 ASN A CA 1
ATOM 662 C C . ASN A 1 84 ? 3.654 -24.406 -1.59 1 95.19 84 ASN A C 1
ATOM 664 O O . ASN A 1 84 ? 4.617 -24.219 -2.336 1 95.19 84 ASN A O 1
ATOM 668 N N . LEU A 1 85 ? 3.277 -23.594 -0.63 1 94.44 85 LEU A N 1
ATOM 669 C CA . LEU A 1 85 ? 3.986 -22.344 -0.442 1 94.44 85 LEU A CA 1
ATOM 670 C C . LEU A 1 85 ? 5.469 -22.578 -0.176 1 94.44 85 LEU A C 1
ATOM 672 O O . LEU A 1 85 ? 6.32 -21.828 -0.65 1 94.44 85 LEU A O 1
ATOM 676 N N . THR A 1 86 ? 5.734 -23.594 0.611 1 93.81 86 THR A N 1
ATOM 677 C CA . THR A 1 86 ? 7.125 -23.906 0.921 1 93.81 86 THR A CA 1
ATOM 678 C C . THR A 1 86 ? 7.895 -24.266 -0.346 1 93.81 86 THR A C 1
ATOM 680 O O . THR A 1 86 ? 9.039 -23.844 -0.521 1 93.81 86 THR A O 1
ATOM 683 N N . ASP A 1 87 ? 7.301 -25.016 -1.229 1 94.25 87 ASP A N 1
ATOM 684 C CA . ASP A 1 87 ? 7.938 -25.391 -2.49 1 94.25 87 ASP A CA 1
ATOM 685 C C . ASP A 1 87 ? 8.195 -24.156 -3.352 1 94.25 87 ASP A C 1
ATOM 687 O O . ASP A 1 87 ? 9.266 -24.031 -3.949 1 94.25 87 ASP A O 1
ATOM 691 N N . LEU A 1 88 ? 7.215 -23.25 -3.428 1 94.06 88 LEU A N 1
ATOM 692 C CA . LEU A 1 88 ? 7.379 -22.031 -4.207 1 94.06 88 LEU A CA 1
ATOM 693 C C . LEU A 1 88 ? 8.477 -21.156 -3.621 1 94.06 88 LEU A C 1
ATOM 695 O O . LEU A 1 88 ? 9.281 -20.578 -4.359 1 94.06 88 LEU A O 1
ATOM 699 N N . ALA A 1 89 ? 8.555 -21.094 -2.32 1 91.88 89 ALA A N 1
ATOM 700 C CA . ALA A 1 89 ? 9.531 -20.266 -1.629 1 91.88 89 ALA A CA 1
ATOM 701 C C . ALA A 1 89 ? 10.945 -20.797 -1.84 1 91.88 89 ALA A C 1
ATOM 703 O O . ALA A 1 89 ? 11.922 -20.047 -1.742 1 91.88 89 ALA A O 1
ATOM 704 N N . GLN A 1 90 ? 11.016 -22.016 -2.205 1 91.25 90 GLN A N 1
ATOM 705 C CA . GLN A 1 90 ? 12.336 -22.641 -2.258 1 91.25 90 GLN A CA 1
ATOM 706 C C . GLN A 1 90 ? 12.773 -22.875 -3.699 1 91.25 90 GLN A C 1
ATOM 708 O O . GLN A 1 90 ? 13.953 -23.125 -3.961 1 91.25 90 GLN A O 1
ATOM 713 N N . THR A 1 91 ? 11.875 -22.75 -4.59 1 91 91 THR A N 1
ATOM 714 C CA . THR A 1 91 ? 12.211 -23.078 -5.973 1 91 91 THR A CA 1
ATOM 715 C C . THR A 1 91 ? 13.07 -21.984 -6.594 1 91 91 THR A C 1
ATOM 717 O O . THR A 1 91 ? 12.883 -20.797 -6.305 1 91 91 THR A O 1
ATOM 720 N N . ASP A 1 92 ? 13.945 -22.312 -7.473 1 89.38 92 ASP A N 1
ATOM 721 C CA . ASP A 1 92 ? 14.773 -21.375 -8.211 1 89.38 92 ASP A CA 1
ATOM 722 C C . ASP A 1 92 ? 14.062 -20.891 -9.469 1 89.38 92 ASP A C 1
ATOM 724 O O . ASP A 1 92 ? 14.484 -19.906 -10.094 1 89.38 92 ASP A O 1
ATOM 728 N N . ASP A 1 93 ? 13.102 -21.531 -9.852 1 90.56 93 ASP A N 1
ATOM 729 C CA . ASP A 1 93 ? 12.391 -21.234 -11.086 1 90.56 93 ASP A CA 1
ATOM 730 C C . ASP A 1 93 ? 11.305 -20.188 -10.852 1 90.56 93 ASP A C 1
ATOM 732 O O . ASP A 1 93 ? 10.148 -20.391 -11.219 1 90.56 93 ASP A O 1
ATOM 736 N N . THR A 1 94 ? 11.656 -19.078 -10.289 1 90.88 94 THR A N 1
ATOM 737 C CA . THR A 1 94 ? 10.719 -18 -10.008 1 90.88 94 THR A CA 1
ATOM 738 C C . THR A 1 94 ? 11.438 -16.656 -9.992 1 90.88 94 THR A C 1
ATOM 740 O O . THR A 1 94 ? 12.656 -16.594 -10.18 1 90.88 94 THR A O 1
ATOM 743 N N . THR A 1 95 ? 10.695 -15.594 -9.906 1 86.69 95 THR A N 1
ATOM 744 C CA . THR A 1 95 ? 11.258 -14.25 -9.875 1 86.69 95 THR A CA 1
ATOM 745 C C . THR A 1 95 ? 11.492 -13.789 -8.438 1 86.69 95 THR A C 1
ATOM 747 O O . THR A 1 95 ? 10.898 -14.328 -7.504 1 86.69 95 THR A O 1
ATOM 750 N N . PRO A 1 96 ? 12.359 -12.82 -8.281 1 87.5 96 PRO A N 1
ATOM 751 C CA . PRO A 1 96 ? 12.602 -12.297 -6.93 1 87.5 96 PRO A CA 1
ATOM 752 C C . PRO A 1 96 ? 11.32 -11.82 -6.242 1 87.5 96 PRO A C 1
ATOM 754 O O . PRO A 1 96 ? 11.141 -12.039 -5.043 1 87.5 96 PRO A O 1
ATOM 757 N N . ILE A 1 97 ? 10.461 -11.242 -6.957 1 90.25 97 ILE A N 1
ATOM 758 C CA . ILE A 1 97 ? 9.234 -10.734 -6.359 1 90.25 97 ILE A CA 1
ATOM 759 C C . ILE A 1 97 ? 8.328 -11.898 -5.961 1 90.25 97 ILE A C 1
ATOM 761 O O . ILE A 1 97 ? 7.746 -11.898 -4.871 1 90.25 97 ILE A O 1
ATOM 765 N N . THR A 1 98 ? 8.203 -12.883 -6.824 1 92.69 98 THR A N 1
ATOM 766 C CA . THR A 1 98 ? 7.41 -14.062 -6.48 1 92.69 98 THR A CA 1
ATOM 767 C C . THR A 1 98 ? 7.969 -14.742 -5.238 1 92.69 98 THR A C 1
ATOM 769 O O . THR A 1 98 ? 7.211 -15.18 -4.371 1 92.69 98 THR A O 1
ATOM 772 N N . HIS A 1 99 ? 9.211 -14.742 -5.148 1 91.88 99 HIS A N 1
ATOM 773 C CA . HIS A 1 99 ? 9.867 -15.336 -3.988 1 91.88 99 HIS A CA 1
ATOM 774 C C . HIS A 1 99 ? 9.531 -14.57 -2.715 1 91.88 99 HIS A C 1
ATOM 776 O O . HIS A 1 99 ? 9.148 -15.172 -1.707 1 91.88 99 HIS A O 1
ATOM 782 N N . LYS A 1 100 ? 9.68 -13.359 -2.773 1 93.44 100 LYS A N 1
ATOM 783 C CA . LYS A 1 100 ? 9.383 -12.523 -1.611 1 93.44 100 LYS A CA 1
ATOM 784 C C . LYS A 1 100 ? 7.934 -12.695 -1.169 1 93.44 100 LYS A C 1
ATOM 786 O O . LYS A 1 100 ? 7.656 -12.828 0.024 1 93.44 100 LYS A O 1
ATOM 791 N N . VAL A 1 101 ? 7.07 -12.719 -2.105 1 95.25 101 VAL A N 1
ATOM 792 C CA . VAL A 1 101 ? 5.648 -12.828 -1.797 1 95.25 101 VAL A CA 1
ATOM 793 C C . VAL A 1 101 ? 5.348 -14.211 -1.23 1 95.25 101 VAL A C 1
ATOM 795 O O . VAL A 1 101 ? 4.531 -14.352 -0.316 1 95.25 101 VAL A O 1
ATOM 798 N N . ALA A 1 102 ? 5.984 -15.211 -1.792 1 96 102 ALA A N 1
ATOM 799 C CA . ALA A 1 102 ? 5.824 -16.562 -1.246 1 96 102 ALA A CA 1
ATOM 800 C C . ALA A 1 102 ? 6.23 -16.609 0.224 1 96 102 ALA A C 1
ATOM 802 O O . ALA A 1 102 ? 5.547 -17.219 1.043 1 96 102 ALA A O 1
ATOM 803 N N . ASN A 1 103 ? 7.281 -15.93 0.551 1 96.06 103 ASN A N 1
ATOM 804 C CA . ASN A 1 103 ? 7.73 -15.867 1.938 1 96.06 103 ASN A CA 1
ATOM 805 C C . ASN A 1 103 ? 6.727 -15.133 2.82 1 96.06 103 ASN A C 1
ATOM 807 O O . ASN A 1 103 ? 6.473 -15.547 3.953 1 96.06 103 ASN A O 1
ATOM 811 N N . LEU A 1 104 ? 6.211 -14.078 2.299 1 97 104 LEU A N 1
ATOM 812 C CA . LEU A 1 104 ? 5.184 -13.352 3.039 1 97 104 LEU A CA 1
ATOM 813 C C . LEU A 1 104 ? 3.984 -14.258 3.326 1 97 104 LEU A C 1
ATOM 815 O O . LEU A 1 104 ? 3.492 -14.297 4.457 1 97 104 LEU A O 1
ATOM 819 N N . LEU A 1 105 ? 3.584 -14.969 2.316 1 97.31 105 LEU A N 1
ATOM 820 C CA . LEU A 1 105 ? 2.434 -15.859 2.465 1 97.31 105 LEU A CA 1
ATOM 821 C C . LEU A 1 105 ? 2.736 -16.984 3.449 1 97.31 105 LEU A C 1
ATOM 823 O O . LEU A 1 105 ? 1.877 -17.359 4.246 1 97.31 105 LEU A O 1
ATOM 827 N N . LEU A 1 106 ? 3.91 -17.453 3.311 1 96.56 106 LEU A N 1
ATOM 828 C CA . LEU A 1 106 ? 4.305 -18.516 4.238 1 96.56 106 LEU A CA 1
ATOM 829 C C . LEU A 1 106 ? 4.273 -18.016 5.676 1 96.56 106 LEU A C 1
ATOM 831 O O . LEU A 1 106 ? 3.744 -18.688 6.562 1 96.56 106 LEU A O 1
ATOM 835 N N . TYR A 1 107 ? 4.832 -16.875 5.914 1 97.25 107 TYR A N 1
ATOM 836 C CA . TYR A 1 107 ? 4.809 -16.266 7.234 1 97.25 107 TYR A CA 1
ATOM 837 C C . TYR A 1 107 ? 3.375 -16.062 7.715 1 97.25 107 TYR A C 1
ATOM 839 O O . TYR A 1 107 ? 3.031 -16.422 8.836 1 97.25 107 TYR A O 1
ATOM 847 N N . GLY A 1 108 ? 2.557 -15.508 6.875 1 97.25 108 GLY A N 1
ATOM 848 C CA . GLY A 1 108 ? 1.156 -15.32 7.219 1 97.25 108 GLY A CA 1
ATOM 849 C C . GLY A 1 108 ? 0.441 -16.625 7.523 1 97.25 108 GLY A C 1
ATOM 850 O O . GLY A 1 108 ? -0.352 -16.703 8.461 1 97.25 108 GLY A O 1
ATOM 851 N N . HIS A 1 109 ? 0.73 -17.594 6.711 1 96.69 109 HIS A N 1
ATOM 852 C CA . HIS A 1 109 ? 0.101 -18.891 6.891 1 96.69 109 HIS A CA 1
ATOM 853 C C . HIS A 1 109 ? 0.485 -19.516 8.234 1 96.69 109 HIS A C 1
ATOM 855 O O . HIS A 1 109 ? -0.361 -20.094 8.922 1 96.69 109 HIS A O 1
ATOM 861 N N . ARG A 1 110 ? 1.682 -19.359 8.609 1 96.06 110 ARG A N 1
ATOM 862 C CA . ARG A 1 110 ? 2.203 -20.016 9.805 1 96.06 110 ARG A CA 1
ATOM 863 C C . ARG A 1 110 ? 1.879 -19.219 11.062 1 96.06 110 ARG A C 1
ATOM 865 O O . ARG A 1 110 ? 1.588 -19.781 12.109 1 96.06 110 ARG A O 1
ATOM 872 N N . GLU A 1 111 ? 1.936 -17.922 10.953 1 97.06 111 GLU A N 1
ATOM 873 C CA . GLU A 1 111 ? 1.87 -17.109 12.156 1 97.06 111 GLU A CA 1
ATOM 874 C C . GLU A 1 111 ? 0.596 -16.266 12.188 1 97.06 111 GLU A C 1
ATOM 876 O O . GLU A 1 111 ? 0.276 -15.641 13.195 1 97.06 111 GLU A O 1
ATOM 881 N N . GLY A 1 112 ? -0.127 -16.25 11.18 1 97.19 112 GLY A N 1
ATOM 882 C CA . GLY A 1 112 ? -1.345 -15.469 11.078 1 97.19 112 GLY A CA 1
ATOM 883 C C . GLY A 1 112 ? -1.26 -14.375 10.031 1 97.19 112 GLY A C 1
ATOM 884 O O . GLY A 1 112 ? -0.314 -13.586 10.023 1 97.19 112 GLY A O 1
ATOM 885 N N . PHE A 1 113 ? -2.291 -14.25 9.195 1 97.5 113 PHE A N 1
ATOM 886 C CA . PHE A 1 113 ? -2.256 -13.328 8.07 1 97.5 113 PHE A CA 1
ATOM 887 C C . PHE A 1 113 ? -2.365 -11.891 8.539 1 97.5 113 PHE A C 1
ATOM 889 O O . PHE A 1 113 ? -2.055 -10.961 7.789 1 97.5 113 PHE A O 1
ATOM 896 N N . GLU A 1 114 ? -2.818 -11.648 9.773 1 95.75 114 GLU A N 1
ATOM 897 C CA . GLU A 1 114 ? -2.848 -10.297 10.328 1 95.75 114 GLU A CA 1
ATOM 898 C C . GLU A 1 114 ? -1.444 -9.703 10.406 1 95.75 114 GLU A C 1
ATOM 900 O O . GLU A 1 114 ? -1.286 -8.484 10.516 1 95.75 114 GLU A O 1
ATOM 905 N N . LYS A 1 115 ? -0.457 -10.562 10.289 1 96.12 115 LYS A N 1
ATOM 906 C CA . LYS A 1 115 ? 0.928 -10.109 10.383 1 96.12 115 LYS A CA 1
ATOM 907 C C . LYS A 1 115 ? 1.422 -9.578 9.039 1 96.12 115 LYS A C 1
ATOM 909 O O . LYS A 1 115 ? 2.445 -8.898 8.969 1 96.12 115 LYS A O 1
ATOM 914 N N . VAL A 1 116 ? 0.684 -9.867 7.977 1 97.69 116 VAL A N 1
ATOM 915 C CA . VAL A 1 116 ? 1.228 -9.5 6.672 1 97.69 116 VAL A CA 1
ATOM 916 C C . VAL A 1 116 ? 0.196 -8.688 5.887 1 97.69 116 VAL A C 1
ATOM 918 O O . VAL A 1 116 ? 0.544 -7.973 4.949 1 97.69 116 VAL A O 1
ATOM 921 N N . ASP A 1 117 ? -1.094 -8.766 6.297 1 98.44 117 ASP A N 1
ATOM 922 C CA . ASP A 1 117 ? -2.189 -8.188 5.531 1 98.44 117 ASP A CA 1
ATOM 923 C C . ASP A 1 117 ? -2.188 -6.664 5.637 1 98.44 117 ASP A C 1
ATOM 925 O O . ASP A 1 117 ? -1.954 -6.113 6.715 1 98.44 117 ASP A O 1
ATOM 929 N N . ILE A 1 118 ? -2.352 -6.035 4.574 1 98.38 118 ILE A N 1
ATOM 930 C CA . ILE A 1 118 ? -2.799 -4.652 4.5 1 98.38 118 ILE A CA 1
ATOM 931 C C . ILE A 1 118 ? -4.289 -4.609 4.156 1 98.38 118 ILE A C 1
ATOM 933 O O . ILE A 1 118 ? -4.676 -4.84 3.01 1 98.38 118 ILE A O 1
ATOM 937 N N . ALA A 1 119 ? -5.055 -4.32 5.145 1 97.38 119 ALA A N 1
ATOM 938 C CA . ALA A 1 119 ? -6.508 -4.477 5.059 1 97.38 119 ALA A CA 1
ATOM 939 C C . ALA A 1 119 ? -7.129 -3.361 4.227 1 97.38 119 ALA A C 1
ATOM 941 O O . ALA A 1 119 ? -6.52 -2.309 4.027 1 97.38 119 ALA A O 1
ATOM 942 N N . MET A 1 120 ? -8.32 -3.65 3.773 1 97.12 120 MET A N 1
ATOM 943 C CA . MET A 1 120 ? -9.094 -2.691 2.984 1 97.12 120 MET A CA 1
ATOM 944 C C . MET A 1 120 ? -10.352 -2.264 3.727 1 97.12 120 MET A C 1
ATOM 946 O O . MET A 1 120 ? -11.039 -3.094 4.324 1 97.12 120 MET A O 1
ATOM 950 N N . GLN A 1 121 ? -10.602 -0.981 3.719 1 94.31 121 GLN A N 1
ATOM 951 C CA . GLN A 1 121 ? -11.867 -0.444 4.199 1 94.31 121 GLN A CA 1
ATOM 952 C C . GLN A 1 121 ? -12.484 0.506 3.174 1 94.31 121 GLN A C 1
ATOM 954 O O . GLN A 1 121 ? -11.766 1.228 2.479 1 94.31 121 GLN A O 1
ATOM 959 N N . GLU A 1 122 ? -13.805 0.387 3.09 1 92.31 122 GLU A N 1
ATOM 960 C CA . GLU A 1 122 ? -14.523 1.345 2.254 1 92.31 122 GLU A CA 1
ATOM 961 C C . GLU A 1 122 ? -15.031 2.527 3.076 1 92.31 122 GLU A C 1
ATOM 963 O O . GLU A 1 122 ? -15.648 2.34 4.125 1 92.31 122 GLU A O 1
ATOM 968 N N . LEU A 1 123 ? -14.68 3.709 2.66 1 88.69 123 LEU A N 1
ATOM 969 C CA . LEU A 1 123 ? -15.125 4.922 3.334 1 88.69 123 LEU A CA 1
ATOM 970 C C . LEU A 1 123 ? -15.883 5.828 2.375 1 88.69 123 LEU A C 1
ATOM 972 O O . LEU A 1 123 ? -15.625 5.824 1.169 1 88.69 123 LEU A O 1
ATOM 976 N N . PRO A 1 124 ? -16.859 6.543 2.936 1 85 124 PRO A N 1
ATOM 977 C CA . PRO A 1 124 ? -17.562 7.492 2.07 1 85 124 PRO A CA 1
ATOM 978 C C . PRO A 1 124 ? -16.672 8.641 1.606 1 85 124 PRO A C 1
ATOM 980 O O . PRO A 1 124 ? -15.82 9.117 2.363 1 85 124 PRO A O 1
ATOM 983 N N . SER A 1 125 ? -16.844 9.023 0.361 1 80 125 SER A N 1
ATOM 984 C CA . SER A 1 125 ? -16.141 10.18 -0.182 1 80 125 SER A CA 1
ATOM 985 C C . SER A 1 125 ? -16.844 11.477 0.21 1 80 125 SER A C 1
ATOM 987 O O . SER A 1 125 ? -17.969 11.461 0.715 1 80 125 SER A O 1
ATOM 989 N N . VAL A 1 126 ? -16.031 12.57 0.041 1 74.5 126 VAL A N 1
ATOM 990 C CA . VAL A 1 126 ? -16.641 13.883 0.242 1 74.5 126 VAL A CA 1
ATOM 991 C C . VAL A 1 126 ? -17.719 14.125 -0.816 1 74.5 126 VAL A C 1
ATOM 993 O O . VAL A 1 126 ? -18.609 14.961 -0.627 1 74.5 126 VAL A O 1
ATOM 996 N N . TYR A 1 127 ? -17.547 13.398 -1.921 1 76.62 127 TY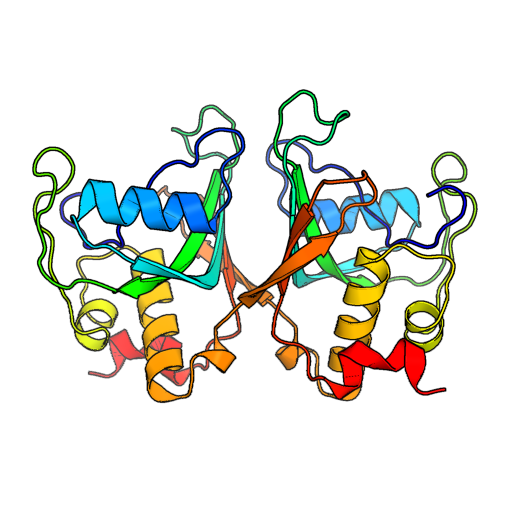R A N 1
ATOM 997 C CA . TYR A 1 127 ? -18.578 13.469 -2.965 1 76.62 127 TYR A CA 1
ATOM 998 C C . TYR A 1 127 ? -19.719 12.508 -2.676 1 76.62 127 TYR A C 1
ATOM 1000 O O . TYR A 1 127 ? -19.5 11.305 -2.479 1 76.62 127 TYR A O 1
ATOM 1008 N N . VAL A 1 128 ? -20.859 13.047 -2.639 1 77.69 128 VAL A N 1
ATOM 1009 C CA . VAL A 1 128 ? -22.047 12.281 -2.277 1 77.69 128 VAL A CA 1
ATOM 1010 C C . VAL A 1 128 ? -22.188 11.078 -3.207 1 77.69 128 VAL A C 1
ATOM 1012 O O . VAL A 1 128 ? -22.109 11.211 -4.43 1 77.69 128 VAL A O 1
ATOM 1015 N N . GLY A 1 129 ? -22.359 9.898 -2.635 1 80.62 129 GLY A N 1
ATOM 1016 C CA . GLY A 1 129 ? -22.625 8.68 -3.385 1 80.62 129 GLY A CA 1
ATOM 1017 C C . GLY A 1 129 ? -21.375 7.953 -3.809 1 80.62 129 GLY A C 1
ATOM 1018 O O . GLY A 1 129 ? -21.438 6.863 -4.379 1 80.62 129 GLY A O 1
ATOM 1019 N N . LEU A 1 130 ? -20.281 8.609 -3.604 1 82.5 130 LEU A N 1
ATOM 1020 C CA . LEU A 1 130 ? -19.016 7.984 -3.984 1 82.5 130 LEU A CA 1
ATOM 1021 C C . LEU A 1 130 ? -18.281 7.449 -2.758 1 82.5 130 LEU A C 1
ATOM 1023 O O . LEU A 1 130 ? -18.453 7.977 -1.654 1 82.5 130 LEU A O 1
ATOM 1027 N N . PHE A 1 131 ? -17.578 6.309 -3.029 1 87.44 131 PHE A N 1
ATOM 1028 C CA . PHE A 1 131 ? -16.781 5.684 -1.975 1 87.44 131 PHE A CA 1
ATOM 1029 C C . PHE A 1 131 ? -15.336 5.496 -2.42 1 87.44 131 PHE A C 1
ATOM 1031 O O . PHE A 1 131 ? -15.055 5.445 -3.619 1 87.44 131 PHE A O 1
ATOM 1038 N N . TYR A 1 132 ? -14.508 5.527 -1.471 1 89.62 132 TYR A N 1
ATOM 1039 C CA . TYR A 1 132 ? -13.133 5.156 -1.79 1 89.62 132 TYR A CA 1
ATOM 1040 C C . TYR A 1 132 ? -12.688 3.961 -0.959 1 89.62 132 TYR A C 1
ATOM 1042 O O . TYR A 1 132 ? -13.305 3.631 0.052 1 89.62 132 TYR A O 1
ATOM 1050 N N . LYS A 1 133 ? -11.703 3.273 -1.5 1 94 133 LYS A N 1
ATOM 1051 C CA . LYS A 1 133 ? -11.047 2.182 -0.789 1 94 133 LYS A CA 1
ATOM 1052 C C . LYS A 1 133 ? -9.766 2.66 -0.105 1 94 133 LYS A C 1
ATOM 1054 O O . LYS A 1 133 ? -8.914 3.273 -0.742 1 94 133 LYS A O 1
ATOM 1059 N N . LEU A 1 134 ? -9.766 2.434 1.178 1 96.31 134 LEU A N 1
ATOM 1060 C CA . LEU A 1 134 ? -8.602 2.779 1.983 1 96.31 134 LEU A CA 1
ATOM 1061 C C . LEU A 1 134 ? -7.883 1.523 2.469 1 96.31 134 LEU A C 1
ATOM 1063 O O . LEU A 1 134 ? -8.508 0.634 3.053 1 96.31 134 LEU A O 1
ATOM 1067 N N . TYR A 1 135 ? -6.543 1.479 2.178 1 98.06 135 TYR A N 1
ATOM 1068 C CA . TYR A 1 135 ? -5.734 0.328 2.561 1 98.06 135 TYR A CA 1
ATOM 1069 C C . TYR A 1 135 ? -4.727 0.705 3.643 1 98.06 135 TYR A C 1
ATOM 1071 O O . TYR A 1 135 ? -3.955 1.653 3.479 1 98.06 135 TYR A O 1
ATOM 1079 N N . HIS A 1 136 ? -4.723 0.014 4.723 1 98.12 136 HIS A N 1
ATOM 1080 C CA . HIS A 1 136 ? -3.779 0.174 5.82 1 98.12 136 HIS A CA 1
ATOM 1081 C C . HIS A 1 136 ? -3.783 -1.048 6.734 1 98.12 136 HIS A C 1
ATOM 1083 O O . HIS A 1 136 ? -4.637 -1.928 6.594 1 98.12 136 HIS A O 1
ATOM 1089 N N . ARG A 1 137 ? -2.756 -1.118 7.578 1 97.12 137 ARG A N 1
ATOM 1090 C CA . ARG A 1 137 ? -2.76 -2.195 8.562 1 97.12 137 ARG A CA 1
ATOM 1091 C C . ARG A 1 137 ? -3.941 -2.064 9.516 1 97.12 137 ARG A C 1
ATOM 1093 O O . ARG A 1 137 ? -4.379 -0.953 9.82 1 97.12 137 ARG A O 1
ATOM 1100 N N . GLU A 1 138 ? -4.344 -3.207 9.969 1 95.19 138 GLU A N 1
ATOM 1101 C CA . GLU A 1 138 ? -5.527 -3.203 10.828 1 95.19 138 GLU A CA 1
ATOM 1102 C C . GLU A 1 138 ? -5.305 -2.344 12.062 1 95.19 138 GLU A C 1
ATOM 1104 O O . GLU A 1 138 ? -4.266 -2.441 12.719 1 95.19 138 GLU A O 1
ATOM 1109 N N . LEU A 1 139 ? -6.273 -1.542 12.32 1 94.75 139 LEU A N 1
ATOM 1110 C CA . LEU A 1 139 ? -6.293 -0.681 13.5 1 94.75 139 LEU A CA 1
ATOM 1111 C C . LEU A 1 139 ? -7.223 -1.244 14.57 1 94.75 139 LEU A C 1
ATOM 1113 O O . LEU A 1 139 ? -8.391 -1.53 14.297 1 94.75 139 LEU A O 1
ATOM 1117 N N . PRO A 1 140 ? -6.691 -1.44 15.781 1 93.81 140 PRO A N 1
ATOM 1118 C CA . PRO A 1 140 ? -7.566 -1.923 16.859 1 93.81 140 PRO A CA 1
ATOM 1119 C C . PRO A 1 140 ? -8.758 -1.003 17.094 1 93.81 140 PRO A C 1
ATOM 1121 O O . PRO A 1 140 ? -8.641 0.219 16.969 1 93.81 140 PRO A O 1
ATOM 1124 N N . GLU A 1 141 ? -9.812 -1.57 17.578 1 91.25 141 GLU A N 1
ATOM 1125 C CA . GLU A 1 141 ? -11.07 -0.861 17.781 1 91.25 141 GLU A CA 1
ATOM 1126 C C . GLU A 1 141 ? -10.883 0.324 18.719 1 91.25 141 GLU A C 1
ATOM 1128 O O . GLU A 1 141 ? -11.5 1.376 18.531 1 91.25 141 GLU A O 1
ATOM 1133 N N . LEU A 1 142 ? -10.039 0.155 19.703 1 89.81 142 LEU A N 1
ATOM 1134 C CA . LEU A 1 142 ? -9.781 1.206 20.688 1 89.81 142 LEU A CA 1
ATOM 1135 C C . LEU A 1 142 ? -9.305 2.482 20 1 89.81 142 LEU A C 1
ATOM 1137 O O . LEU A 1 142 ? -9.648 3.586 20.422 1 89.81 142 LEU A O 1
ATOM 1141 N N . TYR A 1 143 ? -8.586 2.357 18.891 1 91.62 143 TYR A N 1
ATOM 1142 C CA . TYR A 1 143 ? -8 3.508 18.219 1 91.62 143 TYR A CA 1
ATOM 1143 C C . TYR A 1 143 ? -8.922 4.016 17.109 1 91.62 143 TYR A C 1
ATOM 1145 O O . TYR A 1 143 ? -8.766 5.141 16.625 1 91.62 143 TYR A O 1
ATOM 1153 N N . GLU A 1 144 ? -9.859 3.199 16.719 1 87.12 144 GLU A N 1
ATOM 1154 C CA . GLU A 1 144 ? -10.836 3.625 15.727 1 87.12 144 GLU A CA 1
ATOM 1155 C C . GLU A 1 144 ? -11.781 4.676 16.297 1 87.12 144 GLU A C 1
ATOM 1157 O O . GLU A 1 144 ? -12.266 5.543 15.562 1 87.12 144 GLU A O 1
ATOM 1162 N N . ASN A 1 145 ? -11.992 4.574 17.641 1 75.56 145 ASN A N 1
ATOM 1163 C CA . ASN A 1 145 ? -13.016 5.395 18.281 1 75.56 145 ASN A CA 1
ATOM 1164 C C . ASN A 1 145 ? -12.398 6.457 19.188 1 75.56 145 ASN A C 1
ATOM 1166 O O . ASN A 1 145 ? -13.062 6.961 20.094 1 75.56 145 ASN A O 1
ATOM 1170 N N . ILE A 1 146 ? -11.07 6.512 19.156 1 64.62 146 ILE A N 1
ATOM 1171 C CA . ILE A 1 146 ? -10.445 7.457 20.078 1 64.62 146 ILE A CA 1
ATOM 1172 C C . ILE A 1 146 ? -11.078 8.836 19.906 1 64.62 146 ILE A C 1
ATOM 1174 O O . ILE A 1 146 ? -11.219 9.578 20.891 1 64.62 146 ILE A O 1
ATOM 1178 N N . ALA A 1 147 ? -11.305 9.375 18.75 1 55.28 147 ALA A N 1
ATOM 1179 C CA . ALA A 1 147 ? -12.031 10.641 18.688 1 55.28 147 ALA A CA 1
ATOM 1180 C C . ALA A 1 147 ? -13.172 10.68 19.703 1 55.28 147 ALA A C 1
ATOM 1182 O O . ALA A 1 147 ? -13.547 11.75 20.188 1 55.28 147 ALA A O 1
ATOM 1183 N N . ARG A 1 148 ? -13.898 9.508 20.031 1 50.25 148 ARG A N 1
ATOM 1184 C CA . ARG A 1 148 ? -15.125 9.57 20.828 1 50.25 148 ARG A CA 1
ATOM 1185 C C . ARG A 1 148 ? -14.828 9.367 22.312 1 50.25 148 ARG A C 1
ATOM 1187 O O . ARG A 1 148 ? -15.742 9.414 23.141 1 50.25 148 ARG A O 1
ATOM 1194 N N . MET A 1 149 ? -13.719 8.969 22.609 1 40.75 149 MET A N 1
ATOM 1195 C CA . MET A 1 149 ? -13.516 8.641 24.016 1 40.75 149 MET A CA 1
ATOM 1196 C C . MET A 1 149 ? -13.445 9.906 24.875 1 40.75 149 MET A C 1
ATOM 1198 O O . MET A 1 149 ? -13.727 9.875 26.062 1 40.75 149 MET A O 1
ATOM 1202 N N . ASP A 1 150 ? -12.828 11.023 24.547 1 36.78 150 ASP A N 1
ATOM 1203 C CA . ASP A 1 150 ? -13.055 12.016 25.578 1 36.78 150 ASP A CA 1
ATOM 1204 C C . ASP A 1 150 ? -14.461 12.617 25.484 1 36.78 150 ASP A C 1
ATOM 1206 O O . ASP A 1 150 ? -14.977 12.805 24.375 1 36.78 150 ASP A O 1
ATOM 1210 N N . MET B 1 1 ? -12.953 20.406 1.433 1 47.31 1 MET B N 1
ATOM 1211 C CA . MET B 1 1 ? -13.422 21.016 2.674 1 47.31 1 MET B CA 1
ATOM 1212 C C . MET B 1 1 ? -12.602 22.266 3.006 1 47.31 1 MET B C 1
ATOM 1214 O O . MET B 1 1 ? -11.367 22.203 3.043 1 47.31 1 MET B O 1
ATOM 1218 N N . LYS B 1 2 ? -13.094 23.5 2.852 1 65.25 2 LYS B N 1
ATOM 1219 C CA . LYS B 1 2 ? -12.406 24.75 3.123 1 65.25 2 LYS B CA 1
ATOM 1220 C C . LYS B 1 2 ? -12.023 24.859 4.598 1 65.25 2 LYS B C 1
ATOM 1222 O O . LYS B 1 2 ? -12.75 24.391 5.469 1 65.25 2 LYS B O 1
ATOM 1227 N N . ASN B 1 3 ? -10.836 25.078 4.98 1 82.5 3 ASN B N 1
ATOM 1228 C CA . ASN B 1 3 ? -10.25 25.406 6.273 1 82.5 3 ASN B CA 1
ATOM 1229 C C . ASN B 1 3 ? -10.141 24.172 7.168 1 82.5 3 ASN B C 1
ATOM 1231 O O . ASN B 1 3 ? -10.508 24.219 8.344 1 82.5 3 ASN B O 1
ATOM 1235 N N . ALA B 1 4 ? -9.922 23 6.586 1 90.19 4 ALA B N 1
ATOM 1236 C CA . ALA B 1 4 ? -9.719 21.766 7.336 1 90.19 4 ALA B CA 1
ATOM 1237 C C . ALA B 1 4 ? -8.234 21.406 7.406 1 90.19 4 ALA B C 1
ATOM 1239 O O . ALA B 1 4 ? -7.48 21.672 6.469 1 90.19 4 ALA B O 1
ATOM 1240 N N . TRP B 1 5 ? -7.875 20.812 8.539 1 94.06 5 TRP B N 1
ATOM 1241 C CA . TRP B 1 5 ? -6.5 20.359 8.703 1 94.06 5 TRP B CA 1
ATOM 1242 C C . TRP B 1 5 ? -6.234 19.141 7.82 1 94.06 5 TRP B C 1
ATOM 1244 O O . TRP B 1 5 ? -7.074 18.25 7.711 1 94.06 5 TRP B O 1
ATOM 1254 N N . LYS B 1 6 ? -5.141 19.141 7.199 1 94.12 6 LYS B N 1
ATOM 1255 C CA . LYS B 1 6 ? -4.664 18 6.422 1 94.12 6 LYS B CA 1
ATOM 1256 C C . LYS B 1 6 ? -3.148 17.859 6.527 1 94.12 6 LYS B C 1
ATOM 1258 O O . LYS B 1 6 ? -2.465 18.781 6.977 1 94.12 6 LYS B O 1
ATOM 1263 N N . PHE B 1 7 ? -2.668 16.703 6.172 1 96.38 7 PHE B N 1
ATOM 1264 C CA . PHE B 1 7 ? -1.225 16.531 6.074 1 96.38 7 PHE B CA 1
ATOM 1265 C C . PHE B 1 7 ? -0.685 17.156 4.801 1 96.38 7 PHE B C 1
ATOM 1267 O O . PHE B 1 7 ? -1.395 17.25 3.797 1 96.38 7 PHE B O 1
ATOM 1274 N N . PRO B 1 8 ? 0.593 17.672 4.867 1 96.56 8 PRO B N 1
ATOM 1275 C CA . PRO B 1 8 ? 1.179 18.203 3.635 1 96.56 8 PRO B CA 1
ATOM 1276 C C . PRO B 1 8 ? 1.294 17.156 2.537 1 96.56 8 PRO B C 1
ATOM 1278 O O . PRO B 1 8 ? 1.494 15.969 2.83 1 96.56 8 PRO B O 1
ATOM 1281 N N . GLY B 1 9 ? 1.154 17.531 1.352 1 95.38 9 GLY B N 1
ATOM 1282 C CA . GLY B 1 9 ? 1.252 16.609 0.226 1 95.38 9 GLY B CA 1
ATOM 1283 C C . GLY B 1 9 ? 1.114 17.297 -1.118 1 95.38 9 GLY B C 1
ATOM 1284 O O . GLY B 1 9 ? 1.093 18.531 -1.191 1 95.38 9 GLY B O 1
ATOM 1285 N N . GLY B 1 10 ? 1.143 16.453 -2.189 1 94.5 10 GLY B N 1
ATOM 1286 C CA . GLY B 1 10 ? 1.041 16.953 -3.555 1 94.5 10 GLY B CA 1
ATOM 1287 C C . GLY B 1 10 ? 1.174 15.852 -4.594 1 94.5 10 GLY B C 1
ATOM 1288 O O . GLY B 1 10 ? 1.062 14.664 -4.27 1 94.5 10 GLY B O 1
ATOM 1289 N N . LEU B 1 11 ? 1.352 16.281 -5.801 1 93.88 11 LEU B N 1
ATOM 1290 C CA . LEU B 1 11 ? 1.383 15.336 -6.914 1 93.88 11 LEU B CA 1
ATOM 1291 C C . LEU B 1 11 ? 2.805 14.852 -7.184 1 93.88 11 LEU B C 1
ATOM 1293 O O . LEU B 1 11 ? 3.754 15.641 -7.102 1 93.88 11 LEU B O 1
ATOM 1297 N N . SER B 1 12 ? 2.883 13.57 -7.453 1 94.12 12 SER B N 1
ATOM 1298 C CA . SER B 1 12 ? 4.172 13.008 -7.852 1 94.12 12 SER B CA 1
ATOM 1299 C C . SER B 1 12 ? 4.539 13.422 -9.273 1 94.12 12 SER B C 1
ATOM 1301 O O . SER B 1 12 ? 3.688 13.445 -10.156 1 94.12 12 SER B O 1
ATOM 1303 N N . GLU B 1 13 ? 5.855 13.758 -9.555 1 92.94 13 GLU B N 1
ATOM 1304 C CA . GLU B 1 13 ? 6.359 13.969 -10.914 1 92.94 13 GLU B CA 1
ATOM 1305 C C . GLU B 1 13 ? 6.676 12.641 -11.594 1 92.94 13 GLU B C 1
ATOM 1307 O O . GLU B 1 13 ? 6.941 11.641 -10.93 1 92.94 13 GLU B O 1
ATOM 1312 N N . PRO B 1 14 ? 6.613 12.641 -12.945 1 89.25 14 PRO B N 1
ATOM 1313 C CA . PRO B 1 14 ? 6.996 11.414 -13.633 1 89.25 14 PRO B CA 1
ATOM 1314 C C . PRO B 1 14 ? 8.383 10.906 -13.227 1 89.25 14 PRO B C 1
ATOM 1316 O O . PRO B 1 14 ? 9.336 11.688 -13.195 1 89.25 14 PRO B O 1
ATOM 1319 N N . GLY B 1 15 ? 8.445 9.562 -12.828 1 90.38 15 GLY B N 1
ATOM 1320 C CA . GLY B 1 15 ? 9.719 8.953 -12.5 1 90.38 15 GLY B CA 1
ATOM 1321 C C . GLY B 1 15 ? 10.148 9.188 -11.062 1 90.38 15 GLY B C 1
ATOM 1322 O O . GLY B 1 15 ? 11.227 8.766 -10.648 1 90.38 15 GLY B O 1
ATOM 1323 N N . GLU B 1 16 ? 9.328 9.82 -10.273 1 93.75 16 GLU B N 1
ATOM 1324 C CA . GLU B 1 16 ? 9.664 10.109 -8.883 1 93.75 16 GLU B CA 1
ATOM 1325 C C . GLU B 1 16 ? 9.203 8.992 -7.961 1 93.75 16 GLU B C 1
ATOM 1327 O O . GLU B 1 16 ? 8.086 8.492 -8.086 1 93.75 16 GLU B O 1
ATOM 1332 N N . ASP B 1 17 ? 10.086 8.609 -7.07 1 94.25 17 ASP B N 1
ATOM 1333 C CA . ASP B 1 17 ? 9.688 7.641 -6.051 1 94.25 17 ASP B CA 1
ATOM 1334 C C . ASP B 1 17 ? 8.68 8.25 -5.082 1 94.25 17 ASP B C 1
ATOM 1336 O O . ASP B 1 17 ? 8.734 9.438 -4.777 1 94.25 17 ASP B O 1
ATOM 1340 N N . ILE B 1 18 ? 7.809 7.387 -4.559 1 96.44 18 ILE B N 1
ATOM 1341 C CA . ILE B 1 18 ? 6.77 7.781 -3.615 1 96.44 18 ILE B CA 1
ATOM 1342 C C . ILE B 1 18 ? 7.395 8.547 -2.449 1 96.44 18 ILE B C 1
ATOM 1344 O O . ILE B 1 18 ? 6.945 9.641 -2.104 1 96.44 18 ILE B O 1
ATOM 1348 N N . GLY B 1 19 ? 8.43 7.934 -1.83 1 97.38 19 GLY B N 1
ATOM 1349 C CA . GLY B 1 19 ? 9.094 8.578 -0.703 1 97.38 19 GLY B CA 1
ATOM 1350 C C . GLY B 1 19 ? 9.695 9.922 -1.052 1 97.38 19 GLY B C 1
ATOM 1351 O O . GLY B 1 19 ? 9.578 10.883 -0.283 1 97.38 19 GLY B O 1
ATOM 1352 N N . ASP B 1 20 ? 10.32 10.039 -2.217 1 97.44 20 ASP B N 1
ATOM 1353 C CA . ASP B 1 20 ? 10.938 11.289 -2.658 1 97.44 20 ASP B CA 1
ATOM 1354 C C . ASP B 1 20 ? 9.883 12.375 -2.885 1 97.44 20 ASP B C 1
ATOM 1356 O O . ASP B 1 20 ? 10.109 13.539 -2.564 1 97.44 20 ASP B O 1
ATOM 1360 N N . THR B 1 21 ? 8.797 11.969 -3.498 1 97.94 21 THR B N 1
ATOM 1361 C CA . THR B 1 21 ? 7.691 12.906 -3.68 1 97.94 21 THR B CA 1
ATOM 1362 C C . THR B 1 21 ? 7.242 13.477 -2.338 1 97.94 21 THR B C 1
ATOM 1364 O O . THR B 1 21 ? 7.102 14.695 -2.191 1 97.94 21 THR B O 1
ATOM 1367 N N . ALA B 1 22 ? 7.012 12.578 -1.337 1 98.5 22 ALA B N 1
ATOM 1368 C CA . ALA B 1 22 ? 6.539 13.008 -0.023 1 98.5 22 ALA B CA 1
ATOM 1369 C C . ALA B 1 22 ? 7.52 13.984 0.62 1 98.5 22 ALA B C 1
ATOM 1371 O O . ALA B 1 22 ? 7.117 15.031 1.119 1 98.5 22 ALA B O 1
ATOM 1372 N N . ILE B 1 23 ? 8.766 13.648 0.532 1 98.69 23 ILE B N 1
ATOM 1373 C CA . ILE B 1 23 ? 9.812 14.484 1.118 1 98.69 23 ILE B CA 1
ATOM 1374 C C . ILE B 1 23 ? 9.82 15.852 0.437 1 98.69 23 ILE B C 1
ATOM 1376 O O . ILE B 1 23 ? 9.859 16.891 1.107 1 98.69 23 ILE B O 1
ATOM 1380 N N . ARG B 1 24 ? 9.812 15.883 -0.874 1 98.62 24 ARG B N 1
ATOM 1381 C CA . ARG B 1 24 ? 9.844 17.125 -1.629 1 98.62 24 ARG B CA 1
ATOM 1382 C C . ARG B 1 24 ? 8.633 18 -1.299 1 98.62 24 ARG B C 1
ATOM 1384 O O . ARG B 1 24 ? 8.781 19.188 -1.031 1 98.62 24 ARG B O 1
ATOM 1391 N N . GLU B 1 25 ? 7.418 17.438 -1.302 1 98.25 25 GLU B N 1
ATOM 1392 C CA . GLU B 1 25 ? 6.191 18.188 -1.056 1 98.25 25 GLU B CA 1
ATOM 1393 C C . GLU B 1 25 ? 6.164 18.75 0.361 1 98.25 25 GLU B C 1
ATOM 1395 O O . GLU B 1 25 ? 5.672 19.859 0.584 1 98.25 25 GLU B O 1
ATOM 1400 N N . VAL B 1 26 ? 6.621 17.984 1.335 1 98.25 26 VAL B N 1
ATOM 1401 C CA . VAL B 1 26 ? 6.68 18.469 2.709 1 98.25 26 VAL B CA 1
ATOM 1402 C C . VAL B 1 26 ? 7.625 19.672 2.795 1 98.25 26 VAL B C 1
ATOM 1404 O O . VAL B 1 26 ? 7.289 20.688 3.398 1 98.25 26 VAL B O 1
ATOM 1407 N N . LEU B 1 27 ? 8.742 19.531 2.16 1 98.31 27 LEU B N 1
ATOM 1408 C CA . LEU B 1 27 ? 9.695 20.625 2.148 1 98.31 27 LEU B CA 1
ATOM 1409 C C . LEU B 1 27 ? 9.094 21.859 1.471 1 98.31 27 LEU B C 1
ATOM 1411 O O . LEU B 1 27 ? 9.18 22.969 1.999 1 98.31 27 LEU B O 1
ATOM 1415 N N . GLU B 1 28 ? 8.531 21.688 0.312 1 97.62 28 GLU B N 1
ATOM 1416 C CA . GLU B 1 28 ? 7.969 22.781 -0.473 1 97.62 28 GLU B CA 1
ATOM 1417 C C . GLU B 1 28 ? 6.855 23.5 0.29 1 97.62 28 GLU B C 1
ATOM 1419 O O . GLU B 1 28 ? 6.773 24.734 0.276 1 97.62 28 GLU B O 1
ATOM 1424 N N . GLU B 1 29 ? 5.984 22.75 0.951 1 97.38 29 GLU B N 1
ATOM 1425 C CA . GLU B 1 29 ? 4.785 23.328 1.554 1 97.38 29 GLU B CA 1
ATOM 1426 C C . GLU B 1 29 ? 5.066 23.828 2.967 1 97.38 29 GLU B C 1
ATOM 1428 O O . GLU B 1 29 ? 4.398 24.75 3.451 1 97.38 29 GLU B O 1
ATOM 1433 N N . THR B 1 30 ? 6.043 23.25 3.697 1 97.69 30 THR B N 1
ATOM 1434 C CA . THR B 1 30 ? 6.168 23.547 5.121 1 97.69 30 THR B CA 1
ATOM 1435 C C . THR B 1 30 ? 7.559 24.078 5.445 1 97.69 30 THR B C 1
ATOM 1437 O O . THR B 1 30 ? 7.777 24.641 6.52 1 97.69 30 THR B O 1
ATOM 1440 N N . GLY B 1 31 ? 8.539 23.859 4.562 1 97.56 31 GLY B N 1
ATOM 1441 C CA . GLY B 1 31 ? 9.93 24.203 4.816 1 97.56 31 GLY B CA 1
ATOM 1442 C C . GLY B 1 31 ? 10.656 23.172 5.656 1 97.56 31 GLY B C 1
ATOM 1443 O O . GLY B 1 31 ? 11.844 23.344 5.965 1 97.56 31 GLY B O 1
ATOM 1444 N N . ILE B 1 32 ? 10.07 22.078 6.023 1 98.31 32 ILE B N 1
ATOM 1445 C CA . ILE B 1 32 ? 10.641 21.078 6.922 1 98.31 32 ILE B CA 1
ATOM 1446 C C . ILE B 1 32 ? 11.438 20.062 6.113 1 98.31 32 ILE B C 1
ATOM 1448 O O . ILE B 1 32 ? 10.922 19.484 5.152 1 98.31 32 ILE B O 1
ATOM 1452 N N . LYS B 1 33 ? 12.672 19.906 6.449 1 98.62 33 LYS B N 1
ATOM 1453 C CA . LYS B 1 33 ? 13.453 18.781 5.934 1 98.62 33 LYS B CA 1
ATOM 1454 C C . LYS B 1 33 ? 13.078 17.484 6.637 1 98.62 33 LYS B C 1
ATOM 1456 O O . LYS B 1 33 ? 12.875 17.469 7.855 1 98.62 33 LYS B O 1
ATOM 1461 N N . SER B 1 34 ? 12.992 16.406 5.852 1 98.75 34 SER B N 1
ATOM 1462 C CA . SER B 1 34 ? 12.539 15.141 6.426 1 98.75 34 SER B CA 1
ATOM 1463 C C . SER B 1 34 ? 13.156 13.953 5.699 1 98.75 34 SER B C 1
ATOM 1465 O O . SER B 1 34 ? 13.797 14.117 4.664 1 98.75 34 SER B O 1
ATOM 1467 N N . GLU B 1 35 ? 13.008 12.82 6.32 1 98.75 35 GLU B N 1
ATOM 1468 C CA . GLU B 1 35 ? 13.398 11.562 5.695 1 98.75 35 GLU B CA 1
ATOM 1469 C C . GLU B 1 35 ? 12.242 10.57 5.684 1 98.75 35 GLU B C 1
ATOM 1471 O O . GLU B 1 35 ? 11.43 10.539 6.613 1 98.75 35 GLU B O 1
ATOM 1476 N N . PHE B 1 36 ? 12.211 9.797 4.656 1 98.69 36 PHE B N 1
ATOM 1477 C CA . PHE B 1 36 ? 11.164 8.797 4.477 1 98.69 36 PHE B CA 1
ATOM 1478 C C . PHE B 1 36 ? 11.359 7.633 5.441 1 98.69 36 PHE B C 1
ATOM 1480 O O . PHE B 1 36 ? 12.477 7.141 5.613 1 98.69 36 PHE B O 1
ATOM 1487 N N . LYS B 1 37 ? 10.219 7.129 6.035 1 98.56 37 LYS B N 1
ATOM 1488 C CA . LYS B 1 37 ? 10.297 5.973 6.926 1 98.56 37 LYS B CA 1
ATOM 1489 C C . LYS B 1 37 ? 9.484 4.801 6.379 1 98.56 37 LYS B C 1
ATOM 1491 O O . LYS B 1 37 ? 9.977 3.672 6.328 1 98.56 37 LYS B O 1
ATOM 1496 N N . SER B 1 38 ? 8.242 5.055 5.973 1 98.56 38 SER B N 1
ATOM 1497 C CA . SER B 1 38 ? 7.367 3.965 5.57 1 98.56 38 SER B CA 1
ATOM 1498 C C . SER B 1 38 ? 6.113 4.492 4.875 1 98.56 38 SER B C 1
ATOM 1500 O O . SER B 1 38 ? 5.914 5.703 4.785 1 98.56 38 SER B O 1
ATOM 1502 N N . LEU B 1 39 ? 5.352 3.59 4.297 1 98.44 39 LEU B N 1
ATOM 1503 C CA . LEU B 1 39 ? 3.965 3.867 3.939 1 98.44 39 LEU B CA 1
ATOM 1504 C C . LEU B 1 39 ? 3.033 3.58 5.109 1 98.44 39 LEU B C 1
ATOM 1506 O O . LEU B 1 39 ? 3.277 2.656 5.891 1 98.44 39 LEU B O 1
ATOM 1510 N N . LEU B 1 40 ? 1.979 4.375 5.199 1 98.25 40 LEU B N 1
ATOM 1511 C CA . LEU B 1 40 ? 0.964 4.137 6.219 1 98.25 40 LEU B CA 1
ATOM 1512 C C . LEU B 1 40 ? -0.336 3.648 5.59 1 98.25 40 LEU B C 1
ATOM 1514 O O . LEU B 1 40 ? -1.061 2.85 6.188 1 98.25 40 LEU B O 1
ATOM 1518 N N . SER B 1 41 ? -0.602 4.172 4.43 1 97.94 41 SER B N 1
ATOM 1519 C CA . SER B 1 41 ? -1.92 3.92 3.857 1 97.94 41 SER B CA 1
ATOM 1520 C C . SER B 1 41 ? -1.951 4.262 2.371 1 97.94 41 SER B C 1
ATOM 1522 O O . SER B 1 41 ? -1.129 5.047 1.893 1 97.94 41 SER B O 1
ATOM 1524 N N . ILE B 1 42 ? -2.799 3.623 1.646 1 97.06 42 ILE B N 1
ATOM 1525 C CA . ILE B 1 42 ? -3.086 3.893 0.24 1 97.06 42 ILE B CA 1
ATOM 1526 C C . ILE B 1 42 ? -4.59 4.051 0.042 1 97.06 42 ILE B C 1
ATOM 1528 O O . ILE B 1 42 ? -5.379 3.25 0.55 1 97.06 42 ILE B O 1
ATOM 1532 N N . ARG B 1 43 ? -5.012 5.055 -0.644 1 95.38 43 ARG B N 1
ATOM 1533 C CA . ARG B 1 43 ? -6.41 5.254 -1.01 1 95.38 43 ARG B CA 1
ATOM 1534 C C . ARG B 1 43 ? -6.594 5.191 -2.523 1 95.38 43 ARG B C 1
ATOM 1536 O O . ARG B 1 43 ? -5.824 5.797 -3.273 1 95.38 43 ARG B O 1
ATOM 1543 N N . GLN B 1 44 ? -7.5 4.422 -2.938 1 93.88 44 GLN B N 1
ATOM 1544 C CA . GLN B 1 44 ? -7.926 4.383 -4.332 1 93.88 44 GLN B CA 1
ATOM 1545 C C . GLN B 1 44 ? -9.328 4.961 -4.496 1 93.88 44 GLN B C 1
ATOM 1547 O O . GLN B 1 44 ? -10.242 4.625 -3.734 1 93.88 44 GLN B O 1
ATOM 1552 N N . GLN B 1 45 ? -9.469 5.832 -5.453 1 90 45 GLN B N 1
ATOM 1553 C CA . GLN B 1 45 ? -10.773 6.414 -5.762 1 90 45 GLN B CA 1
ATOM 1554 C C . GLN B 1 45 ? -10.977 6.547 -7.266 1 90 45 GLN B C 1
ATOM 1556 O O . GLN B 1 45 ? -10.031 6.848 -8 1 90 45 GLN B O 1
ATOM 1561 N N . HIS B 1 46 ? -12.242 6.277 -7.586 1 88.94 46 HIS B N 1
ATOM 1562 C CA . HIS B 1 46 ? -12.625 6.426 -8.984 1 88.94 46 HIS B CA 1
ATOM 1563 C C . HIS B 1 46 ? -13.766 7.43 -9.141 1 88.94 46 HIS B C 1
ATOM 1565 O O . HIS B 1 46 ? -14.469 7.73 -8.18 1 88.94 46 HIS B O 1
ATOM 1571 N N . GLY B 1 47 ? -13.859 7.949 -10.422 1 82 47 GLY B N 1
ATOM 1572 C CA . GLY B 1 47 ? -15.055 8.68 -10.82 1 82 47 GLY B CA 1
ATOM 1573 C C . GLY B 1 47 ? -15.109 10.078 -10.242 1 82 47 GLY B C 1
ATOM 1574 O O . GLY B 1 47 ? -16.141 10.742 -10.305 1 82 47 GLY B O 1
ATOM 1575 N N . ALA B 1 48 ? -14.07 10.461 -9.5 1 78.38 48 ALA B N 1
ATOM 1576 C CA . ALA B 1 48 ? -14.094 11.836 -9 1 78.38 48 ALA B CA 1
ATOM 1577 C C . ALA B 1 48 ? -14.266 12.828 -10.148 1 78.38 48 ALA B C 1
ATOM 1579 O O . ALA B 1 48 ? -13.594 12.727 -11.172 1 78.38 48 ALA B O 1
ATOM 1580 N N . PRO B 1 49 ? -15.203 13.695 -9.984 1 76.75 49 PRO B N 1
ATOM 1581 C CA . PRO B 1 49 ? -15.508 14.633 -11.078 1 76.75 49 PRO B CA 1
ATOM 1582 C C . PRO B 1 49 ? -14.281 15.406 -11.555 1 76.75 49 PRO B C 1
ATOM 1584 O O . PRO B 1 49 ? -14.156 15.695 -12.742 1 76.75 49 PRO B O 1
ATOM 1587 N N . ASN B 1 50 ? -13.398 15.703 -10.688 1 71.44 50 ASN B N 1
ATOM 1588 C CA . ASN B 1 50 ? -12.258 16.531 -11.047 1 71.44 50 ASN B CA 1
ATOM 1589 C C . ASN B 1 50 ? -11.086 15.695 -11.539 1 71.44 50 ASN B C 1
ATOM 1591 O O . ASN B 1 50 ? -10.008 16.234 -11.82 1 71.44 50 ASN B O 1
ATOM 1595 N N . ALA B 1 51 ? -11.242 14.438 -11.719 1 73.62 51 ALA B N 1
ATOM 1596 C CA . ALA B 1 51 ? -10.109 13.57 -12.031 1 73.62 51 ALA B CA 1
ATOM 1597 C C . ALA B 1 51 ? -10.086 13.219 -13.516 1 73.62 51 ALA B C 1
ATOM 1599 O O . ALA B 1 51 ? -9.266 12.422 -13.961 1 73.62 51 ALA B O 1
ATOM 1600 N N . PHE B 1 52 ? -10.977 13.875 -14.297 1 70.88 52 PHE B N 1
ATOM 1601 C CA . PHE B 1 52 ? -10.961 13.742 -15.75 1 70.88 52 PHE B CA 1
ATOM 1602 C C . PHE B 1 52 ? -10.969 12.273 -16.156 1 70.88 52 PHE B C 1
ATOM 1604 O O . PHE B 1 52 ? -10.195 11.867 -17.031 1 70.88 52 PHE B O 1
ATOM 1611 N N . GLY B 1 53 ? -11.719 11.438 -15.469 1 74.56 53 GLY B N 1
ATOM 1612 C CA . GLY B 1 53 ? -11.883 10.039 -15.82 1 74.56 53 GLY B CA 1
ATOM 1613 C C . GLY B 1 53 ? -10.75 9.156 -15.336 1 74.56 53 GLY B C 1
ATOM 1614 O O . GLY B 1 53 ? -10.734 7.953 -15.594 1 74.56 53 GLY B O 1
ATOM 1615 N N . LYS B 1 54 ? -9.82 9.781 -14.656 1 80.06 54 LYS B N 1
ATOM 1616 C CA . LYS B 1 54 ? -8.688 9.016 -14.141 1 80.06 54 LYS B CA 1
ATOM 1617 C C . LYS B 1 54 ? -8.938 8.555 -12.711 1 80.06 54 LYS B C 1
ATOM 1619 O O . LYS B 1 54 ? -9.68 9.203 -11.961 1 80.06 54 LYS B O 1
ATOM 1624 N N . SER B 1 55 ? -8.422 7.398 -12.461 1 84.38 55 SER B N 1
ATOM 1625 C CA . SER B 1 55 ? -8.406 6.949 -11.078 1 84.38 55 SER B CA 1
ATOM 1626 C C . SER B 1 55 ? -7.348 7.695 -10.266 1 84.38 55 SER B C 1
ATOM 1628 O O . SER B 1 55 ? -6.352 8.164 -10.82 1 84.38 55 SER B O 1
ATOM 1630 N N . ASP B 1 56 ? -7.723 7.875 -9.039 1 86.44 56 ASP B N 1
ATOM 1631 C CA . ASP B 1 56 ? -6.816 8.586 -8.141 1 86.44 56 ASP B CA 1
ATOM 1632 C C . ASP B 1 56 ? -6.246 7.641 -7.082 1 86.44 56 ASP B C 1
ATOM 1634 O O . ASP B 1 56 ? -6.992 6.895 -6.441 1 86.44 56 ASP B O 1
ATOM 1638 N N . MET B 1 57 ? -4.918 7.637 -7.047 1 92.06 57 MET B N 1
ATOM 1639 C CA . MET B 1 57 ? -4.23 6.957 -5.953 1 92.06 57 MET B CA 1
ATOM 1640 C C . MET B 1 57 ? -3.594 7.969 -5 1 92.06 57 MET B C 1
ATOM 1642 O O . MET B 1 57 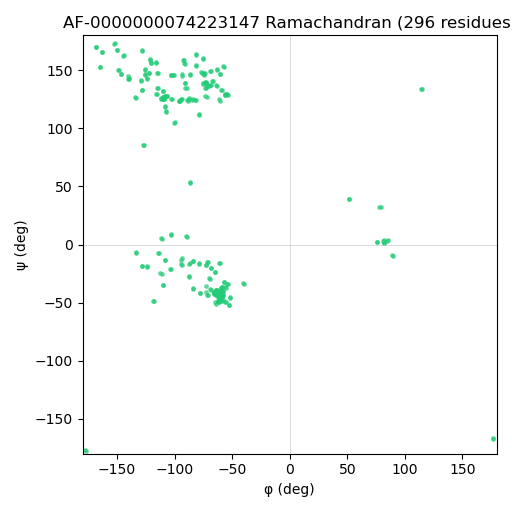? -2.834 8.836 -5.434 1 92.06 57 MET B O 1
ATOM 1646 N N . TYR B 1 58 ? -4.039 7.918 -3.793 1 94.62 58 TYR B N 1
ATOM 1647 C CA . TYR B 1 58 ? -3.498 8.766 -2.734 1 94.62 58 TYR B CA 1
ATOM 1648 C C . TYR B 1 58 ? -2.662 7.949 -1.758 1 94.62 58 TYR B C 1
ATOM 1650 O O . TYR B 1 58 ? -3.186 7.078 -1.059 1 94.62 58 TYR B O 1
ATOM 1658 N N . ILE B 1 59 ? -1.315 8.211 -1.705 1 97.5 59 ILE B N 1
ATOM 1659 C CA . ILE B 1 59 ? -0.396 7.426 -0.887 1 97.5 59 ILE B CA 1
ATOM 1660 C C . ILE B 1 59 ? 0.061 8.258 0.312 1 97.5 59 ILE B C 1
ATOM 1662 O O . ILE B 1 59 ? 0.543 9.383 0.151 1 97.5 59 ILE B O 1
ATOM 1666 N N . ILE B 1 60 ? -0.086 7.695 1.446 1 98.19 60 ILE B N 1
ATOM 1667 C CA . ILE B 1 60 ? 0.259 8.383 2.686 1 98.19 60 ILE B CA 1
ATOM 1668 C C . ILE B 1 60 ? 1.543 7.793 3.264 1 98.19 60 ILE B C 1
ATOM 1670 O O . ILE B 1 60 ? 1.625 6.586 3.502 1 98.19 60 ILE B O 1
ATOM 1674 N N . CYS B 1 61 ? 2.49 8.648 3.555 1 98.69 61 CYS B N 1
ATOM 1675 C CA . CYS B 1 61 ? 3.811 8.25 4.027 1 98.69 61 CYS B CA 1
ATOM 1676 C C . CYS B 1 61 ? 4.047 8.727 5.453 1 98.69 61 CYS B C 1
ATOM 1678 O O . CYS B 1 61 ? 3.533 9.766 5.859 1 98.69 61 CYS B O 1
ATOM 1680 N N . ARG B 1 62 ? 4.801 7.934 6.156 1 98.75 62 ARG B N 1
ATOM 1681 C CA . ARG B 1 62 ? 5.371 8.406 7.41 1 98.75 62 ARG B CA 1
ATOM 1682 C C . ARG B 1 62 ? 6.789 8.93 7.203 1 98.75 62 ARG B C 1
ATOM 1684 O O . ARG B 1 62 ? 7.637 8.234 6.637 1 98.75 62 ARG B O 1
ATOM 1691 N N . LEU B 1 63 ? 6.965 10.18 7.605 1 98.62 63 LEU B N 1
ATOM 1692 C CA . LEU B 1 63 ? 8.289 10.797 7.547 1 98.62 63 LEU B CA 1
ATOM 1693 C C . LEU B 1 63 ? 8.789 11.133 8.945 1 98.62 63 LEU B C 1
ATOM 1695 O O . LEU B 1 63 ? 7.996 11.266 9.883 1 98.62 63 LEU B O 1
ATOM 1699 N N . ARG B 1 64 ? 10.086 11.227 9.023 1 98.44 64 ARG B N 1
ATOM 1700 C CA . ARG B 1 64 ? 10.727 11.758 10.227 1 98.44 64 ARG B CA 1
ATOM 1701 C C . ARG B 1 64 ? 11.32 13.133 9.961 1 98.44 64 ARG B C 1
ATOM 1703 O O . ARG B 1 64 ? 12.125 13.305 9.039 1 98.44 64 ARG B O 1
ATOM 1710 N N . PRO B 1 65 ? 10.938 14.133 10.758 1 98.44 65 PRO B N 1
ATOM 1711 C CA . PRO B 1 65 ? 11.516 15.461 10.562 1 98.44 65 PRO B CA 1
ATOM 1712 C C . PRO B 1 65 ? 13 15.523 10.938 1 98.44 65 PRO B C 1
ATOM 1714 O O . PRO B 1 65 ? 13.414 14.891 11.914 1 98.44 65 PRO B O 1
ATOM 1717 N N . LEU B 1 66 ? 13.695 16.172 10.117 1 98.69 66 LEU B N 1
ATOM 1718 C CA . LEU B 1 66 ? 15.102 16.438 10.398 1 98.69 66 LEU B CA 1
ATOM 1719 C C . LEU B 1 66 ? 15.305 17.875 10.852 1 98.69 66 LEU B C 1
ATOM 1721 O O . LEU B 1 66 ? 16.359 18.219 11.391 1 98.69 66 LEU B O 1
ATOM 1725 N N . SER B 1 67 ? 14.398 18.766 10.555 1 98.19 67 SER B N 1
ATOM 1726 C CA . SER B 1 67 ? 14.312 20.141 11.047 1 98.19 67 SER B CA 1
ATOM 1727 C C . SER B 1 67 ? 12.922 20.438 11.609 1 98.19 67 SER B C 1
ATOM 1729 O O . SER B 1 67 ? 11.969 19.688 11.352 1 98.19 67 SER B O 1
ATOM 1731 N N . PHE B 1 68 ? 12.836 21.578 12.336 1 97.5 68 PHE B N 1
ATOM 1732 C CA . PHE B 1 68 ? 11.578 21.719 13.07 1 97.5 68 PHE B CA 1
ATOM 1733 C C . PHE B 1 68 ? 11 23.125 12.883 1 97.5 68 PHE B C 1
ATOM 1735 O O . PHE B 1 68 ? 9.867 23.391 13.281 1 97.5 68 PHE B O 1
ATOM 1742 N N . HIS B 1 69 ? 11.734 23.969 12.281 1 97.19 69 HIS B N 1
ATOM 1743 C CA . HIS B 1 69 ? 11.219 25.312 12.039 1 97.19 69 HIS B CA 1
ATOM 1744 C C . HIS B 1 69 ? 10.32 25.344 10.805 1 97.19 69 HIS B C 1
ATOM 1746 O O . HIS B 1 69 ? 10.766 25.016 9.703 1 97.19 69 HIS B O 1
ATOM 1752 N N . ILE B 1 70 ? 9.18 25.781 10.945 1 97.31 70 ILE B N 1
ATOM 1753 C CA . ILE B 1 70 ? 8.211 25.828 9.852 1 97.31 70 ILE B CA 1
ATOM 1754 C C . ILE B 1 70 ? 8.367 27.125 9.07 1 97.31 70 ILE B C 1
ATOM 1756 O O . ILE B 1 70 ? 8.406 28.203 9.664 1 97.31 70 ILE B O 1
ATOM 1760 N N . SER B 1 71 ? 8.539 27.125 7.883 1 96 71 SER B N 1
ATOM 1761 C CA . SER B 1 71 ? 8.453 28.203 6.902 1 96 71 SER B CA 1
ATOM 1762 C C . SER B 1 71 ? 7.523 27.828 5.75 1 96 71 SER B C 1
ATOM 1764 O O . SER B 1 71 ? 7.98 27.375 4.699 1 96 71 SER B O 1
ATOM 1766 N N . PHE B 1 72 ? 6.199 28.078 5.945 1 93.44 72 PHE B N 1
ATOM 1767 C CA . PHE B 1 72 ? 5.234 27.484 5.039 1 93.44 72 PHE B CA 1
ATOM 1768 C C . PHE B 1 72 ? 4.934 28.406 3.871 1 93.44 72 PHE B C 1
ATOM 1770 O O . PHE B 1 72 ? 5.164 29.625 3.957 1 93.44 72 PHE B O 1
ATOM 1777 N N . CYS B 1 73 ? 4.52 27.875 2.83 1 91.25 73 CYS B N 1
ATOM 1778 C CA . CYS B 1 73 ? 4.141 28.609 1.622 1 91.25 73 CYS B CA 1
ATOM 1779 C C . CYS B 1 73 ? 2.756 29.219 1.769 1 91.25 73 CYS B C 1
ATOM 1781 O O . CYS B 1 73 ? 1.747 28.516 1.716 1 91.25 73 CYS B O 1
ATOM 1783 N N . PRO B 1 74 ? 2.594 30.484 1.841 1 89.69 74 PRO B N 1
ATOM 1784 C CA . PRO B 1 74 ? 1.303 31.125 2.104 1 89.69 74 PRO B CA 1
ATOM 1785 C C . PRO B 1 74 ? 0.347 31.031 0.916 1 89.69 74 PRO B C 1
ATOM 1787 O O . PRO B 1 74 ? -0.856 31.266 1.068 1 89.69 74 PRO B O 1
ATOM 1790 N N . HIS B 1 75 ? 0.829 30.688 -0.27 1 89.12 75 HIS B N 1
ATOM 1791 C CA . HIS B 1 75 ? -0.017 30.578 -1.453 1 89.12 75 HIS B CA 1
ATOM 1792 C C . HIS B 1 75 ? -0.78 29.266 -1.461 1 89.12 75 HIS B C 1
ATOM 1794 O O . HIS B 1 75 ? -1.798 29.125 -2.145 1 89.12 75 HIS B O 1
ATOM 1800 N N . GLU B 1 76 ? -0.351 28.297 -0.631 1 87.5 76 GLU B N 1
ATOM 1801 C CA . GLU B 1 76 ? -0.952 26.969 -0.68 1 87.5 76 GLU B CA 1
ATOM 1802 C C . GLU B 1 76 ? -1.729 26.672 0.599 1 87.5 76 GLU B C 1
ATOM 1804 O O . GLU B 1 76 ? -2.629 25.828 0.601 1 87.5 76 GLU B O 1
ATOM 1809 N N . CYS B 1 77 ? -1.275 27.391 1.631 1 87.06 77 CYS B N 1
ATOM 1810 C CA . CYS B 1 77 ? -1.84 27.031 2.93 1 87.06 77 CYS B CA 1
ATOM 1811 C C . CYS B 1 77 ? -2.127 28.281 3.754 1 87.06 77 CYS B C 1
ATOM 1813 O O . CYS B 1 77 ? -1.348 29.234 3.732 1 87.06 77 CYS B O 1
ATOM 1815 N N . LEU B 1 78 ? -3.246 28.156 4.484 1 89.88 78 LEU B N 1
ATOM 1816 C CA . LEU B 1 78 ? -3.609 29.266 5.367 1 89.88 78 LEU B CA 1
ATOM 1817 C C . LEU B 1 78 ? -2.758 29.25 6.633 1 89.88 78 LEU B C 1
ATOM 1819 O O . LEU B 1 78 ? -2.359 30.312 7.129 1 89.88 78 LEU B O 1
ATOM 1823 N N . LYS B 1 79 ? -2.574 28.062 7.148 1 93.12 79 LYS B N 1
ATOM 1824 C CA . LYS B 1 79 ? -1.787 27.859 8.359 1 93.12 79 LYS B CA 1
ATOM 1825 C C . LYS B 1 79 ? -1.044 26.531 8.32 1 93.12 79 LYS B C 1
ATOM 1827 O O . LYS B 1 79 ? -1.525 25.562 7.73 1 93.12 79 LYS B O 1
ATOM 1832 N N . CYS B 1 80 ? 0.089 26.531 8.898 1 95 80 CYS B N 1
ATOM 1833 C CA . CYS B 1 80 ? 0.902 25.344 9.07 1 95 80 CYS B CA 1
ATOM 1834 C C . CYS B 1 80 ? 1.429 25.234 10.5 1 95 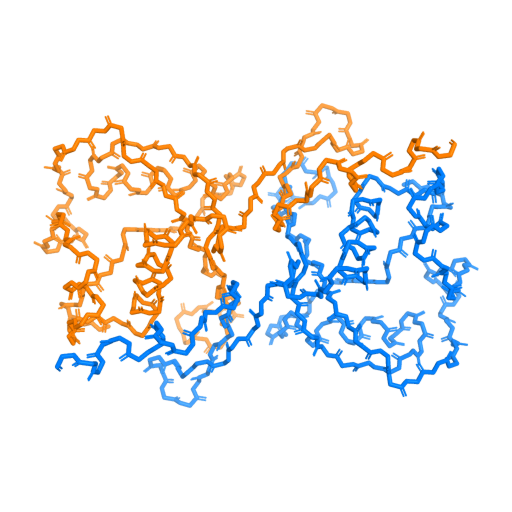80 CYS B C 1
ATOM 1836 O O . CYS B 1 80 ? 2.029 26.188 11.016 1 95 80 CYS B O 1
ATOM 1838 N N . GLU B 1 81 ? 1.188 24.094 11.148 1 95 81 GLU B N 1
ATOM 1839 C CA . GLU B 1 81 ? 1.559 23.953 12.555 1 95 81 GLU B CA 1
ATOM 1840 C C . GLU B 1 81 ? 1.932 22.516 12.898 1 95 81 GLU B C 1
ATOM 1842 O O . GLU B 1 81 ? 1.445 21.578 12.266 1 95 81 GLU B O 1
ATOM 1847 N N . TRP B 1 82 ? 2.846 22.484 13.906 1 96.94 82 TRP B N 1
ATOM 1848 C CA . TRP B 1 82 ? 2.979 21.203 14.602 1 96.94 82 TRP B CA 1
ATOM 1849 C C . TRP B 1 82 ? 1.78 20.953 15.508 1 96.94 82 TRP B C 1
ATOM 1851 O O . TRP B 1 82 ? 1.416 21.812 16.312 1 96.94 82 TRP B O 1
ATOM 1861 N N . MET B 1 83 ? 1.159 19.797 15.359 1 95.25 83 MET B N 1
ATOM 1862 C CA . MET B 1 83 ? -0.015 19.469 16.156 1 95.25 83 MET B CA 1
ATOM 1863 C C . MET B 1 83 ? 0.192 18.156 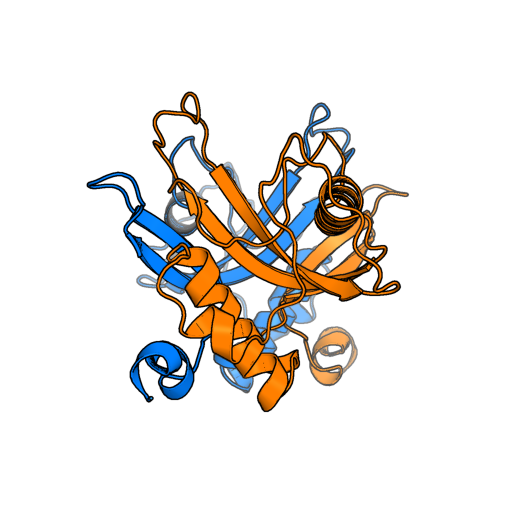16.922 1 95.25 83 MET B C 1
ATOM 1865 O O . MET B 1 83 ? 0.779 17.219 16.375 1 95.25 83 MET B O 1
ATOM 1869 N N . ASN B 1 84 ? -0.38 18.125 18.203 1 95.12 84 ASN B N 1
ATOM 1870 C CA . ASN B 1 84 ? -0.458 16.844 18.891 1 95.12 84 ASN B CA 1
ATOM 1871 C C . ASN B 1 84 ? -1.369 15.867 18.141 1 95.12 84 ASN B C 1
ATOM 1873 O O . ASN B 1 84 ? -2.465 16.234 17.719 1 95.12 84 ASN B O 1
ATOM 1877 N N . LEU B 1 85 ? -0.898 14.656 18.062 1 94.44 85 LEU B N 1
ATOM 1878 C CA . LEU B 1 85 ? -1.666 13.656 17.328 1 94.44 85 LEU B CA 1
ATOM 1879 C C . LEU B 1 85 ? -3.049 13.477 17.953 1 94.44 85 LEU B C 1
ATOM 1881 O O . LEU B 1 85 ? -4.035 13.289 17.234 1 94.44 85 LEU B O 1
ATOM 1885 N N . THR B 1 86 ? -3.078 13.5 19.266 1 93.81 86 THR B N 1
ATOM 1886 C CA . THR B 1 86 ? -4.359 13.344 19.938 1 93.81 86 THR B CA 1
ATOM 1887 C C . THR B 1 86 ? -5.312 14.477 19.578 1 93.81 86 THR B C 1
ATOM 1889 O O . THR B 1 86 ? -6.504 14.242 19.344 1 93.81 86 THR B O 1
ATOM 1892 N N . ASP B 1 87 ? -4.828 15.68 19.5 1 94.25 87 ASP B N 1
ATOM 1893 C CA . ASP B 1 87 ? -5.648 16.828 19.125 1 94.25 87 ASP B CA 1
ATOM 1894 C C . ASP B 1 87 ? -6.16 16.688 17.688 1 94.25 87 ASP B C 1
ATOM 1896 O O . ASP B 1 87 ? -7.328 16.969 17.422 1 94.25 87 ASP B O 1
ATOM 1900 N N . LEU B 1 88 ? -5.293 16.266 16.781 1 94 88 LEU B N 1
ATOM 1901 C CA . LEU B 1 88 ? -5.695 16.078 15.391 1 94 88 LEU B CA 1
ATOM 1902 C C . LEU B 1 88 ? -6.746 14.969 15.273 1 94 88 LEU B C 1
ATOM 1904 O O . LEU B 1 88 ? -7.711 15.102 14.523 1 94 88 LEU B O 1
ATOM 1908 N N . ALA B 1 89 ? -6.582 13.922 16.047 1 91.88 89 ALA B N 1
ATOM 1909 C CA . ALA B 1 89 ? -7.488 12.781 16 1 91.88 89 ALA B CA 1
ATOM 1910 C C . ALA B 1 89 ? -8.867 13.156 16.531 1 91.88 89 ALA B C 1
ATOM 1912 O O . ALA B 1 89 ? -9.867 12.523 16.188 1 91.88 89 ALA B O 1
ATOM 1913 N N . GLN B 1 90 ? -8.906 14.203 17.266 1 91.25 90 GLN B N 1
ATOM 1914 C CA . GLN B 1 90 ? -10.156 14.523 17.938 1 91.25 90 GLN B CA 1
ATOM 1915 C C . GLN B 1 90 ? -10.828 15.734 17.312 1 91.25 90 GLN B C 1
ATOM 1917 O O . GLN B 1 90 ? -12.008 15.992 17.562 1 91.25 90 GLN B O 1
ATOM 1922 N N . THR B 1 91 ? -10.117 16.438 16.516 1 91 91 THR B N 1
ATOM 1923 C CA . THR B 1 91 ? -10.664 17.672 15.984 1 91 91 THR B CA 1
ATOM 1924 C C . THR B 1 91 ? -11.719 17.375 14.914 1 91 91 THR B C 1
ATOM 1926 O O . THR B 1 91 ? -11.578 16.422 14.148 1 91 91 THR B O 1
ATOM 1929 N N . ASP B 1 92 ? -12.695 18.203 14.805 1 89.44 92 ASP B N 1
ATOM 1930 C CA . ASP B 1 92 ? -13.719 18.094 13.773 1 89.44 92 ASP B CA 1
ATOM 1931 C C . ASP B 1 92 ? -13.297 18.812 12.5 1 89.44 92 ASP B C 1
ATOM 1933 O O . ASP B 1 92 ? -13.906 18.625 11.438 1 89.44 92 ASP B O 1
ATOM 1937 N N . ASP B 1 93 ? -12.375 19.609 12.578 1 90.56 93 ASP B N 1
ATOM 1938 C CA . ASP B 1 93 ? -11.93 20.438 11.453 1 90.56 93 ASP B CA 1
ATOM 1939 C C . ASP B 1 93 ? -10.906 19.688 10.594 1 90.56 93 ASP B C 1
ATOM 1941 O O . ASP B 1 93 ? -9.82 20.188 10.32 1 90.56 93 ASP B O 1
ATOM 1945 N N . THR B 1 94 ? -11.242 18.516 10.172 1 91 94 THR B N 1
ATOM 1946 C CA . THR B 1 94 ? -10.359 17.703 9.344 1 91 94 THR B CA 1
ATOM 1947 C C . THR B 1 94 ? -11.172 16.766 8.445 1 91 94 THR B C 1
ATOM 1949 O O . THR B 1 94 ? -12.406 16.781 8.492 1 91 94 THR B O 1
ATOM 1952 N N . THR B 1 95 ? -10.516 16.078 7.562 1 86.75 95 THR B N 1
ATOM 1953 C CA . THR B 1 95 ? -11.172 15.156 6.645 1 86.75 95 THR B CA 1
ATOM 1954 C C . THR B 1 95 ? -11.188 13.742 7.219 1 86.75 95 THR B C 1
ATOM 1956 O O . THR B 1 95 ? -10.383 13.414 8.094 1 86.75 95 THR B O 1
ATOM 1959 N N . PRO B 1 96 ? -12.094 12.922 6.723 1 87.44 96 PRO B N 1
ATOM 1960 C CA . PRO B 1 96 ? -12.133 11.539 7.199 1 87.44 96 PRO B CA 1
ATOM 1961 C C . PRO B 1 96 ? -10.805 10.812 7.02 1 87.44 96 PRO B C 1
ATOM 1963 O O . PRO B 1 96 ? -10.391 10.047 7.895 1 87.44 96 PRO B O 1
ATOM 1966 N N . ILE B 1 97 ? -10.133 11.078 5.992 1 90.25 97 ILE B N 1
ATOM 1967 C CA . ILE B 1 97 ? -8.867 10.398 5.742 1 90.25 97 ILE B CA 1
ATOM 1968 C C . ILE B 1 97 ? -7.809 10.906 6.719 1 90.25 97 ILE B C 1
ATOM 1970 O O . ILE B 1 97 ? -7.039 10.117 7.273 1 90.25 97 ILE B O 1
ATOM 1974 N N . THR B 1 98 ? -7.758 12.211 6.922 1 92.62 98 THR B N 1
ATOM 1975 C CA . THR B 1 98 ? -6.816 12.758 7.891 1 92.62 98 THR B CA 1
ATOM 1976 C C . THR B 1 98 ? -7.078 12.188 9.281 1 92.62 98 THR B C 1
ATOM 1978 O O . THR B 1 98 ? -6.137 11.859 10.016 1 92.62 98 THR B O 1
ATOM 1981 N N . HIS B 1 99 ? -8.273 12.016 9.562 1 91.88 99 HIS B N 1
ATOM 1982 C CA . HIS B 1 99 ? -8.664 11.438 10.844 1 91.88 99 HIS B CA 1
ATOM 1983 C C . HIS B 1 99 ? -8.156 10 10.977 1 91.88 99 HIS B C 1
ATOM 1985 O O . HIS B 1 99 ? -7.555 9.641 11.984 1 91.88 99 HIS B O 1
ATOM 1991 N N . LYS B 1 100 ? -8.422 9.266 10.039 1 93.44 100 LYS B N 1
ATOM 1992 C CA . LYS B 1 100 ? -7.996 7.867 10.055 1 93.44 100 LYS B CA 1
ATOM 1993 C C . LYS B 1 100 ? -6.48 7.754 10.195 1 93.44 100 LYS B C 1
ATOM 1995 O O . LYS B 1 100 ? -5.977 6.949 10.984 1 93.44 100 LYS B O 1
ATOM 2000 N N . VAL B 1 101 ? -5.797 8.57 9.477 1 95.25 101 VAL B N 1
ATOM 2001 C CA . VAL B 1 101 ? -4.34 8.523 9.492 1 95.25 101 VAL B CA 1
ATOM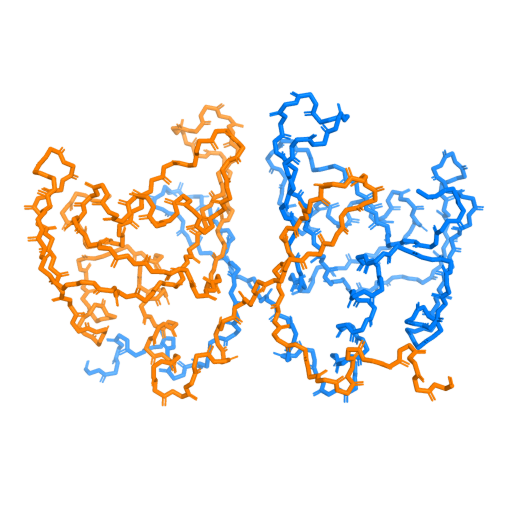 2002 C C . VAL B 1 101 ? -3.82 9 10.852 1 95.25 101 VAL B C 1
ATOM 2004 O O . VAL B 1 101 ? -2.842 8.453 11.367 1 95.25 101 VAL B O 1
ATOM 2007 N N . ALA B 1 102 ? -4.469 10 11.391 1 96 102 ALA B N 1
ATOM 2008 C CA . ALA B 1 102 ? -4.098 10.445 12.727 1 96 102 ALA B CA 1
ATOM 2009 C C . ALA B 1 102 ? -4.219 9.312 13.742 1 96 102 ALA B C 1
ATOM 2011 O O . ALA B 1 102 ? -3.35 9.141 14.594 1 96 102 ALA B O 1
ATOM 2012 N N . ASN B 1 103 ? -5.246 8.539 13.617 1 96.06 103 ASN B N 1
ATOM 2013 C CA . ASN B 1 103 ? -5.438 7.398 14.5 1 96.06 103 ASN B CA 1
ATOM 2014 C C . ASN B 1 103 ? -4.355 6.344 14.297 1 96.06 103 ASN B C 1
ATOM 2016 O O . ASN B 1 103 ? -3.863 5.758 15.266 1 96.06 103 ASN B O 1
ATOM 2020 N N . LEU B 1 104 ? -4.039 6.121 13.078 1 96.94 104 LEU B N 1
ATOM 2021 C CA . LEU B 1 104 ? -2.955 5.184 12.789 1 96.94 104 LEU B CA 1
ATOM 2022 C C . LEU B 1 104 ? -1.654 5.645 13.438 1 96.94 104 LEU B C 1
ATOM 2024 O O . LEU B 1 104 ? -0.961 4.848 14.078 1 96.94 104 LEU B O 1
ATOM 2028 N N . LEU B 1 105 ? -1.381 6.914 13.297 1 97.25 105 LEU B N 1
ATOM 2029 C CA . LEU B 1 105 ? -0.153 7.465 13.859 1 97.25 105 LEU B CA 1
ATOM 2030 C C . LEU B 1 105 ? -0.172 7.398 15.383 1 97.25 105 LEU B C 1
ATOM 2032 O O . LEU B 1 105 ? 0.85 7.105 16 1 97.25 105 LEU B O 1
ATOM 2036 N N . LEU B 1 106 ? -1.31 7.691 15.875 1 96.56 106 LEU B N 1
ATOM 2037 C CA . LEU B 1 106 ? -1.438 7.617 17.328 1 96.56 106 LEU B CA 1
ATOM 2038 C C . LEU B 1 106 ? -1.184 6.199 17.828 1 96.56 106 LEU B C 1
ATOM 2040 O O . LEU B 1 106 ? -0.443 5.996 18.781 1 96.56 106 LEU B O 1
ATOM 2044 N N . TYR B 1 107 ? -1.786 5.254 17.188 1 97.19 107 TYR B N 1
ATOM 2045 C CA . TYR B 1 107 ? -1.569 3.85 17.531 1 97.19 107 TYR B CA 1
ATOM 2046 C C . TYR B 1 107 ? -0.096 3.48 17.406 1 97.19 107 TYR B C 1
ATOM 2048 O O . TYR B 1 107 ? 0.479 2.883 18.312 1 97.19 107 TYR B O 1
ATOM 2056 N N . GLY B 1 108 ? 0.5 3.846 16.297 1 97.25 108 GLY B N 1
ATOM 2057 C CA . GLY B 1 108 ? 1.92 3.586 16.125 1 97.25 108 GLY B CA 1
ATOM 2058 C C . GLY B 1 108 ? 2.789 4.246 17.172 1 97.25 108 GLY B C 1
ATOM 2059 O O . GLY B 1 108 ? 3.746 3.641 17.656 1 97.25 108 GLY B O 1
ATOM 2060 N N . HIS B 1 109 ? 2.443 5.445 17.484 1 96.69 109 HIS B N 1
ATOM 2061 C CA . HIS B 1 109 ? 3.203 6.191 18.469 1 96.69 109 HIS B CA 1
ATOM 2062 C C . HIS B 1 109 ? 3.125 5.52 19.844 1 96.69 109 HIS B C 1
ATOM 2064 O O . HIS B 1 109 ? 4.129 5.43 20.547 1 96.69 109 HIS B O 1
ATOM 2070 N N . ARG B 1 110 ? 2.01 5.031 20.188 1 96 110 ARG B N 1
ATOM 2071 C CA . ARG B 1 110 ? 1.775 4.488 21.516 1 96 110 ARG B CA 1
ATOM 2072 C C . ARG B 1 110 ? 2.254 3.043 21.609 1 96 110 ARG B C 1
ATOM 2074 O O . ARG B 1 110 ? 2.785 2.625 22.641 1 96 110 ARG B O 1
ATOM 2081 N N . GLU B 1 111 ? 2.07 2.295 20.578 1 97.06 111 GLU B N 1
ATOM 2082 C CA . GLU B 1 111 ? 2.285 0.854 20.672 1 97.06 111 GLU B CA 1
ATOM 2083 C C . GLU B 1 111 ? 3.469 0.416 19.812 1 97.06 111 GLU B C 1
ATOM 2085 O O . GLU B 1 111 ? 3.914 -0.73 19.891 1 97.06 111 GLU B O 1
ATOM 2090 N N . GLY B 1 112 ? 4.004 1.247 19.047 1 97.19 112 GLY B N 1
ATOM 2091 C CA . GLY B 1 112 ? 5.109 0.934 18.156 1 97.19 112 GLY B CA 1
ATOM 2092 C C . GLY B 1 112 ? 4.738 1.035 16.688 1 97.19 112 GLY B C 1
ATOM 2093 O O . GLY B 1 112 ? 3.74 0.458 16.25 1 97.19 112 GLY B O 1
ATOM 2094 N N . PHE B 1 113 ? 5.59 1.685 15.906 1 97.5 113 PHE B N 1
ATOM 2095 C CA . PHE B 1 113 ? 5.266 1.968 14.508 1 97.5 113 PHE B CA 1
ATOM 2096 C C . PHE B 1 113 ? 5.332 0.698 13.672 1 97.5 113 PHE B C 1
ATOM 2098 O O . PHE B 1 113 ? 4.812 0.657 12.555 1 97.5 113 PHE B O 1
ATOM 2105 N N . GLU B 1 114 ? 5.973 -0.359 14.156 1 95.75 114 GLU B N 1
ATOM 2106 C CA . GLU B 1 114 ? 5.984 -1.639 13.461 1 95.75 114 GLU B CA 1
ATOM 2107 C C . GLU B 1 114 ? 4.57 -2.195 13.305 1 95.75 114 GLU B C 1
ATOM 2109 O O . GLU B 1 114 ? 4.328 -3.066 12.469 1 95.75 114 GLU B O 1
ATOM 2114 N N . LYS B 1 115 ? 3.664 -1.652 14.07 1 96.12 115 LYS B N 1
ATOM 2115 C CA . LYS B 1 115 ? 2.283 -2.129 14.031 1 96.12 115 LYS B CA 1
ATOM 2116 C C . LYS B 1 115 ? 1.509 -1.474 12.891 1 96.12 115 LYS B C 1
ATOM 2118 O O . LYS B 1 115 ? 0.432 -1.942 12.516 1 96.12 115 LYS B O 1
ATOM 2123 N N . VAL B 1 116 ? 2.064 -0.416 12.32 1 97.75 116 VAL B N 1
ATOM 2124 C CA . VAL B 1 116 ? 1.264 0.308 11.336 1 97.75 116 VAL B CA 1
ATOM 2125 C C . VAL B 1 116 ? 2.061 0.484 10.047 1 97.75 116 VAL B C 1
ATOM 2127 O O . VAL B 1 116 ? 1.485 0.722 8.984 1 97.75 116 VAL B O 1
ATOM 2130 N N . ASP B 1 117 ? 3.404 0.333 10.125 1 98.44 117 ASP B N 1
ATOM 2131 C CA . ASP B 1 117 ? 4.285 0.649 9.008 1 98.44 117 ASP B CA 1
ATOM 2132 C C . ASP B 1 117 ? 4.176 -0.402 7.902 1 98.44 117 ASP B C 1
ATOM 2134 O O . ASP B 1 117 ? 4.098 -1.6 8.188 1 98.44 117 ASP B O 1
ATOM 2138 N N . ILE B 1 118 ? 4.078 0.03 6.742 1 98.38 118 ILE B N 1
ATOM 2139 C CA . ILE B 1 118 ? 4.387 -0.755 5.551 1 98.38 118 ILE B CA 1
ATOM 2140 C C . ILE B 1 118 ? 5.777 -0.39 5.039 1 98.38 118 ILE B C 1
ATOM 2142 O O . ILE B 1 118 ? 5.969 0.674 4.445 1 98.38 118 ILE B O 1
ATOM 2146 N N . ALA B 1 119 ? 6.688 -1.269 5.281 1 97.44 119 ALA B N 1
AT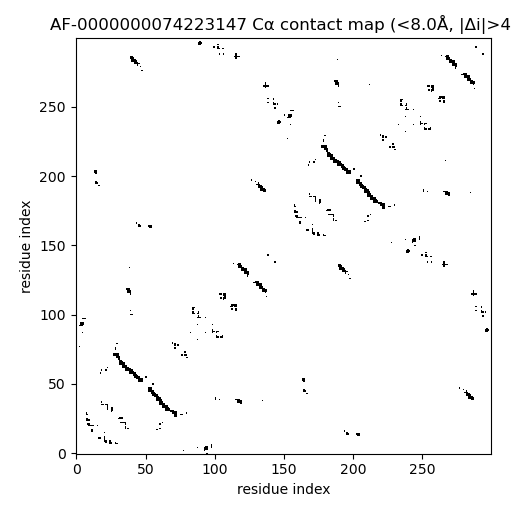OM 2147 C CA . ALA B 1 119 ? 8.109 -0.98 5.078 1 97.44 119 ALA B CA 1
ATOM 2148 C C . ALA B 1 119 ? 8.461 -0.986 3.596 1 97.44 119 ALA B C 1
ATOM 2150 O O . ALA B 1 119 ? 7.73 -1.544 2.777 1 97.44 119 ALA B O 1
ATOM 2151 N N . MET B 1 120 ? 9.562 -0.352 3.32 1 97.12 120 MET B N 1
ATOM 2152 C CA . MET B 1 120 ? 10.086 -0.285 1.959 1 97.12 120 MET B CA 1
ATOM 2153 C C . MET B 1 120 ? 11.422 -1.017 1.853 1 97.12 120 MET B C 1
ATOM 2155 O O . MET B 1 120 ? 12.273 -0.894 2.734 1 97.12 120 MET B O 1
ATOM 2159 N N . GLN B 1 121 ? 11.57 -1.807 0.822 1 94.31 121 GLN B N 1
ATOM 2160 C CA . GLN B 1 121 ? 12.852 -2.408 0.473 1 94.31 121 GLN B CA 1
ATOM 2161 C C . GLN B 1 121 ? 13.188 -2.17 -0.997 1 94.31 121 GLN B C 1
ATOM 2163 O O . GLN B 1 121 ? 12.297 -2.158 -1.849 1 94.31 121 GLN B O 1
ATOM 2168 N N . GLU B 1 122 ? 14.469 -1.91 -1.193 1 92.38 122 GLU B N 1
ATOM 2169 C CA . GLU B 1 122 ? 14.938 -1.812 -2.572 1 92.38 122 GLU B CA 1
ATOM 2170 C C . GLU B 1 122 ? 15.484 -3.148 -3.066 1 92.38 122 GLU B C 1
ATOM 2172 O O . GLU B 1 122 ? 16.297 -3.775 -2.391 1 92.38 122 GLU B O 1
ATOM 2177 N N . LEU B 1 123 ? 14.961 -3.613 -4.168 1 88.75 123 LEU B N 1
ATOM 2178 C CA . LEU B 1 123 ? 15.422 -4.863 -4.762 1 88.75 123 LEU B CA 1
ATOM 2179 C C . LEU B 1 123 ? 15.906 -4.641 -6.191 1 88.75 123 LEU B C 1
ATOM 2181 O O . LEU B 1 123 ? 15.43 -3.734 -6.879 1 88.75 123 LEU B O 1
ATOM 2185 N N . PRO B 1 124 ? 16.891 -5.43 -6.574 1 85.19 124 PRO B N 1
ATOM 2186 C CA . PRO B 1 124 ? 17.344 -5.309 -7.961 1 85.19 124 PRO B CA 1
ATOM 2187 C C . PRO B 1 124 ? 16.297 -5.773 -8.969 1 85.19 124 PRO B C 1
ATOM 2189 O O . PRO B 1 124 ? 15.562 -6.734 -8.703 1 85.19 124 PRO B O 1
ATOM 2192 N N . SER B 1 125 ? 16.203 -5.043 -10.055 1 80.06 125 SER B N 1
ATOM 2193 C CA . SER B 1 125 ? 15.305 -5.43 -11.141 1 80.06 125 SER B CA 1
ATOM 2194 C C . SER B 1 125 ? 15.953 -6.496 -12.023 1 80.06 125 SER B C 1
ATOM 2196 O O . SER B 1 125 ? 17.141 -6.773 -11.898 1 80.06 125 SER B O 1
ATOM 2198 N N . VAL B 1 126 ? 15.039 -7.137 -12.82 1 74.69 126 VAL B N 1
ATOM 2199 C CA . VAL B 1 126 ? 15.555 -8.078 -13.812 1 74.69 126 VAL B CA 1
ATOM 2200 C C . VAL B 1 126 ? 16.391 -7.328 -14.844 1 74.69 126 VAL B C 1
ATOM 2202 O O . VAL B 1 126 ? 17.234 -7.926 -15.523 1 74.69 126 VAL B O 1
ATOM 2205 N N . TYR B 1 127 ? 16.094 -6.02 -14.945 1 76.62 127 TYR B N 1
ATOM 2206 C CA . TYR B 1 127 ? 16.906 -5.176 -15.828 1 76.62 127 TYR B CA 1
ATOM 2207 C C . TYR B 1 127 ? 18.156 -4.688 -15.117 1 76.62 127 TYR B C 1
ATOM 2209 O O . TYR B 1 127 ? 18.078 -4.094 -14.039 1 76.62 127 TYR B O 1
ATOM 2217 N N . VAL B 1 128 ? 19.25 -4.957 -15.703 1 77.56 128 VAL B N 1
ATOM 2218 C CA . VAL B 1 128 ? 20.531 -4.641 -15.102 1 77.56 128 VAL B CA 1
ATOM 2219 C C . VAL B 1 128 ? 20.609 -3.15 -14.781 1 77.56 128 VAL B C 1
ATOM 2221 O O . VAL B 1 128 ? 20.297 -2.312 -15.633 1 77.56 128 VAL B O 1
ATOM 2224 N N . GLY B 1 129 ? 20.969 -2.818 -13.57 1 80.62 129 GLY B N 1
ATOM 2225 C CA . GLY B 1 129 ? 21.203 -1.442 -13.156 1 80.62 129 GLY B CA 1
ATOM 2226 C C . GLY B 1 129 ? 19.953 -0.767 -12.625 1 80.62 129 GLY B C 1
ATOM 2227 O O . GLY B 1 129 ? 20 0.371 -12.156 1 80.62 129 GLY B O 1
ATOM 2228 N N . LEU B 1 130 ? 18.859 -1.443 -12.805 1 82.44 130 LEU B N 1
ATOM 2229 C CA . LEU B 1 130 ? 17.609 -0.866 -12.328 1 82.44 130 LEU B CA 1
ATOM 2230 C C . LEU B 1 130 ? 17.156 -1.529 -11.023 1 82.44 130 LEU B C 1
ATOM 2232 O O . LEU B 1 130 ? 17.469 -2.697 -10.781 1 82.44 130 LEU B O 1
ATOM 2236 N N . PHE B 1 131 ? 16.516 -0.661 -10.188 1 87.56 131 PHE B N 1
ATOM 2237 C CA . PHE B 1 131 ? 15.992 -1.142 -8.914 1 87.56 131 PHE B CA 1
ATOM 2238 C C . PHE B 1 131 ? 14.516 -0.805 -8.773 1 87.56 131 PHE B C 1
ATOM 2240 O O . PHE B 1 131 ? 14.016 0.12 -9.422 1 87.56 131 PHE B O 1
ATOM 2247 N N . TYR B 1 132 ? 13.875 -1.636 -8.062 1 89.69 132 TYR B N 1
ATOM 2248 C CA . TYR B 1 132 ? 12.5 -1.276 -7.727 1 89.69 132 TYR B CA 1
ATOM 2249 C C . TYR B 1 132 ? 12.312 -1.188 -6.215 1 89.69 132 TYR B C 1
ATOM 2251 O O . TYR B 1 132 ? 13.133 -1.7 -5.449 1 89.69 132 TYR B O 1
ATOM 2259 N N . LYS B 1 133 ? 11.312 -0.416 -5.852 1 94 133 LYS B N 1
ATOM 2260 C CA . LYS B 1 133 ? 10.891 -0.321 -4.457 1 94 133 LYS B CA 1
ATOM 2261 C C . LYS B 1 133 ? 9.727 -1.26 -4.172 1 94 133 LYS B C 1
ATOM 2263 O O . LYS B 1 133 ? 8.711 -1.233 -4.875 1 94 133 LYS B O 1
ATOM 2268 N N . LEU B 1 134 ? 9.984 -2.098 -3.201 1 96.31 134 LEU B N 1
ATOM 2269 C CA . LEU B 1 134 ? 8.953 -3.037 -2.758 1 96.31 134 LEU B CA 1
ATOM 2270 C C . LEU B 1 134 ? 8.453 -2.672 -1.365 1 96.31 134 LEU B C 1
ATOM 2272 O O . LEU B 1 134 ? 9.25 -2.5 -0.438 1 96.31 134 LEU B O 1
ATOM 2276 N N . TYR B 1 135 ? 7.09 -2.539 -1.271 1 98.06 135 TYR B N 1
ATOM 2277 C CA . TYR B 1 135 ? 6.465 -2.176 -0.005 1 98.06 135 TYR B CA 1
ATOM 2278 C C . TYR B 1 135 ? 5.648 -3.336 0.554 1 98.06 135 TYR B C 1
ATOM 2280 O O . TYR B 1 135 ? 4.785 -3.883 -0.134 1 98.06 135 TYR B O 1
ATOM 2288 N N . HIS B 1 136 ? 5.906 -3.721 1.746 1 98.06 136 HIS B N 1
ATOM 2289 C CA . HIS B 1 136 ? 5.172 -4.75 2.473 1 98.06 136 HIS B CA 1
ATOM 2290 C C . HIS B 1 136 ? 5.453 -4.676 3.969 1 98.06 136 HIS B C 1
ATOM 2292 O O . HIS B 1 136 ? 6.344 -3.941 4.402 1 98.06 136 HIS B O 1
ATOM 2298 N N . ARG B 1 137 ? 4.605 -5.371 4.727 1 97.12 137 ARG B N 1
ATOM 2299 C CA . ARG B 1 137 ? 4.887 -5.445 6.156 1 97.12 137 ARG B CA 1
ATOM 2300 C C . ARG B 1 137 ? 6.207 -6.16 6.422 1 97.12 137 ARG B C 1
ATOM 2302 O O . ARG B 1 137 ? 6.586 -7.07 5.676 1 97.12 137 ARG B O 1
ATOM 2309 N N . GLU B 1 138 ? 6.789 -5.746 7.504 1 95.19 138 GLU B N 1
ATOM 2310 C CA . GLU B 1 138 ? 8.102 -6.309 7.805 1 95.19 138 GLU B CA 1
ATOM 2311 C C . GLU B 1 138 ? 8.031 -7.824 7.949 1 95.19 138 GLU B C 1
ATOM 2313 O O . GLU B 1 138 ? 7.141 -8.352 8.625 1 95.19 138 GLU B O 1
ATOM 2318 N N . LEU B 1 139 ? 8.945 -8.461 7.305 1 94.81 139 LEU B N 1
ATOM 2319 C CA . LEU B 1 139 ? 9.102 -9.906 7.371 1 94.81 139 LEU B CA 1
ATOM 2320 C C . LEU B 1 139 ? 10.258 -10.289 8.297 1 94.81 139 LEU B C 1
ATOM 2322 O O . LEU B 1 139 ? 11.375 -9.797 8.133 1 94.81 139 LEU B O 1
ATOM 2326 N N . PRO B 1 140 ? 9.969 -11.141 9.289 1 93.81 140 PRO B N 1
ATOM 2327 C CA . PRO B 1 140 ? 11.062 -11.578 10.156 1 93.81 140 PRO B CA 1
ATOM 2328 C C . PRO B 1 140 ? 12.195 -12.25 9.383 1 93.81 140 PRO B C 1
ATOM 2330 O O . PRO B 1 140 ? 11.953 -12.938 8.391 1 93.81 140 PRO B O 1
ATOM 2333 N N . GLU B 1 141 ? 13.359 -12.18 9.922 1 91.25 141 GLU B N 1
ATOM 2334 C CA . GLU B 1 141 ? 14.57 -12.68 9.273 1 91.25 141 GLU B CA 1
ATOM 2335 C C . GLU B 1 141 ? 14.453 -14.172 8.969 1 91.25 141 GLU B C 1
ATOM 2337 O O . GLU B 1 141 ? 14.93 -14.633 7.934 1 91.25 141 GLU B O 1
ATOM 2342 N N . LEU B 1 142 ? 13.812 -14.883 9.859 1 89.88 142 LEU B N 1
ATOM 2343 C CA . LEU B 1 142 ? 13.648 -16.328 9.695 1 89.88 142 LEU B CA 1
ATOM 2344 C C . LEU B 1 142 ? 12.945 -16.641 8.375 1 89.88 142 LEU B C 1
ATOM 2346 O O . LEU B 1 142 ? 13.266 -17.641 7.723 1 89.88 142 LEU B O 1
ATOM 2350 N N . TYR B 1 143 ? 12.062 -15.781 7.926 1 91.62 143 TYR B N 1
ATOM 2351 C CA . TYR B 1 143 ? 11.266 -16.031 6.73 1 91.62 143 TYR B CA 1
ATOM 2352 C C . TYR B 1 143 ? 11.922 -15.43 5.496 1 91.62 143 TYR B C 1
ATOM 2354 O O . TYR B 1 143 ? 11.586 -15.789 4.363 1 91.62 143 TYR B O 1
ATOM 2362 N N . GLU B 1 144 ? 12.844 -14.523 5.715 1 87.19 144 GLU B N 1
ATOM 2363 C CA . GLU B 1 144 ? 13.578 -13.938 4.598 1 87.19 144 GLU B CA 1
ATOM 2364 C C . GLU B 1 144 ? 14.523 -14.953 3.961 1 87.19 144 GLU B C 1
ATOM 2366 O O . GLU B 1 144 ? 14.789 -14.891 2.76 1 87.19 144 GLU B O 1
ATOM 2371 N N . ASN B 1 145 ? 14.977 -15.914 4.816 1 75.69 145 ASN B N 1
ATOM 2372 C CA . ASN B 1 145 ? 16.031 -16.828 4.395 1 75.69 145 ASN B CA 1
ATOM 2373 C C . ASN B 1 145 ? 15.5 -18.25 4.238 1 75.69 145 ASN B C 1
ATOM 2375 O O . ASN B 1 145 ? 16.266 -19.219 4.297 1 75.69 145 ASN B O 1
ATOM 2379 N N . ILE B 1 146 ? 14.188 -18.359 4.398 1 65.38 146 ILE B N 1
ATOM 2380 C CA . ILE B 1 146 ? 13.664 -19.719 4.34 1 65.38 146 ILE B CA 1
ATOM 2381 C C . ILE B 1 146 ? 14.156 -20.406 3.07 1 65.38 146 ILE B C 1
ATOM 2383 O O . ILE B 1 146 ? 14.438 -21.609 3.076 1 65.38 146 ILE B O 1
ATOM 2387 N N . ALA B 1 147 ? 14.133 -19.859 1.885 1 56.28 147 ALA B N 1
ATOM 2388 C CA . ALA B 1 147 ? 14.719 -20.531 0.729 1 56.28 147 ALA B CA 1
ATOM 2389 C C . ALA B 1 147 ? 16.031 -21.203 1.1 1 56.28 147 ALA B C 1
ATOM 2391 O O . ALA B 1 147 ? 16.422 -22.219 0.494 1 56.28 147 ALA B O 1
ATOM 2392 N N . ARG B 1 148 ? 16.875 -20.656 2.072 1 50.88 148 ARG B N 1
ATOM 2393 C CA . ARG B 1 148 ? 18.234 -21.156 2.27 1 50.88 148 ARG B CA 1
ATOM 2394 C C . ARG B 1 148 ? 18.266 -22.203 3.369 1 50.88 148 ARG B C 1
ATOM 2396 O O . ARG B 1 148 ? 19.328 -22.781 3.652 1 50.88 148 ARG B O 1
ATOM 2403 N N . MET B 1 149 ? 17.281 -22.297 4.066 1 41.19 149 MET B N 1
ATOM 2404 C CA . MET B 1 149 ? 17.391 -23.219 5.195 1 41.19 149 MET B CA 1
ATOM 2405 C C . MET B 1 149 ? 17.375 -24.672 4.723 1 41.19 149 MET B C 1
ATOM 2407 O O . MET B 1 149 ? 17.875 -25.547 5.422 1 41.19 149 MET B O 1
ATOM 2411 N N . ASP B 1 150 ? 16.688 -25.156 3.732 1 37 150 ASP B N 1
ATOM 2412 C CA . ASP B 1 150 ? 17.062 -26.562 3.545 1 37 150 ASP B CA 1
ATOM 2413 C C . ASP B 1 150 ? 18.391 -26.672 2.814 1 37 150 ASP B C 1
ATOM 2415 O O . ASP B 1 150 ? 18.703 -25.859 1.938 1 37 150 ASP B O 1
#

Organism: Phascolarctos cinereus (NCBI:txid38626)

Sequence (300 aa):
MKNAWKFPGGLSEPGEDIGDTAIREVLEETGIKSEFKSLLSIRQQHGAPNAFGKSDMYIICRLRPLSFHISFCPHECLKCEWMNLTDLAQTDDTTPITHKVANLLLYGHREGFEKVDIAMQELPSVYVGLFYKLYHRELPELYENIARMDMKNAWKFPGGLSEPGEDIGDTAIREVLEETGIKSEFKSLLSIRQQHGAPNAFGKSDMYIICRLRPLSFHISFCPHECLKCEWMNLTDLAQTDDTTPITHKVANLLLYGHREGFEKVDIAMQELPSVYVGLFYKLYHRELPELYENIARMD

Radius of gyration: 20.38 Å; Cα contacts (8 Å, |Δi|>4): 543; chains: 2; bounding box: 44×58×50 Å

Foldseek 3Di:
DPQFDDDFADDDDPPDDPQRRRQVRCCQFWVWHKGFFFWQDKDWDADPPPPVRDIDIDTHTDIGTPDDHTDGDVVVDVDDDDDDLVCQLPDPRHDPVSNVVSVLVVCCVVPNNLVRGFGWDWDDDPDPPDIDIDTGRDDDPCVVCVVPPD/DPQFDDDFADDDDPPDDPQRRRQVRCCQFWVWHKGFFFWQDKDWDADPPVCVRDIDIDTHTDIGTPDDHTDGDVVVDVDDDDDDLVCQLPDPRHDPVSNVVSVLVVCCVVPNNLVRGFGWDWDDDPDPPDIDIDTGRDDDPCVVCVVPPD

pLDDT: mean 90.83, std 10.99, range [36.78, 98.75]

Solvent-accessible surface area (backbone atoms only — not comparable to full-atom values): 17269 Å² total; per-residue (Å²): 123,89,88,43,53,68,76,80,63,77,81,70,56,92,74,54,51,70,57,56,37,52,41,51,28,31,26,64,50,31,45,31,46,53,43,73,65,28,36,46,35,40,32,43,36,53,75,46,82,89,42,80,77,36,65,43,77,48,76,39,68,42,66,44,73,74,48,83,64,75,54,56,37,70,91,82,38,96,76,82,79,94,72,59,48,69,57,57,31,48,48,80,56,44,44,75,65,47,33,54,51,27,28,48,50,42,48,16,70,74,74,35,49,83,65,35,40,27,31,72,42,80,41,78,42,95,49,86,95,40,59,28,43,38,32,28,40,75,71,57,69,74,51,74,44,44,54,67,66,113,124,89,89,43,55,66,76,79,63,77,82,72,58,91,72,55,50,71,56,56,36,51,40,50,28,31,26,65,48,32,45,30,46,53,42,72,65,27,38,45,35,38,33,45,37,51,75,46,82,88,41,79,78,36,64,44,77,48,77,41,68,42,67,45,73,76,47,82,64,74,53,57,39,72,90,82,37,94,75,82,78,93,70,58,50,69,56,56,32,49,49,80,55,45,44,74,65,46,33,53,51,28,27,48,49,43,47,16,69,74,74,37,48,83,65,36,40,28,32,71,44,81,42,79,42,96,50,88,96,40,58,28,43,39,32,28,39,77,72,58,69,74,48,74,45,45,54,66,66,114

Nearest PDB structures (foldseek):
  3h95-assembly1_A-2  TM=8.889E-01  e=5.963E-18  Homo sapiens
  5gp0-assembly1_I  TM=8.097E-01  e=1.824E-02  Arabidopsis thaliana
  2b0v-assembly1_A  TM=5.854E-01  e=9.464E-03  Nitrosomonas europaea
  3i7u-assembly1_B  TM=5.537E-01  e=6.618E-03  Aquifex aeolicus VF5
  7b67-assembly1_A  TM=6.935E-01  e=3.311E-02  Homo sapiens

InterPro domains:
  IPR000086 NUDIX hydrolase domain [PF00293] (4-94)
  IPR000086 NUDIX hydrolase domain [PS51462] (1-107)
  IPR003293 Nudix hydrolase 6-like [PR01356] (33-56)
  IPR003293 Nudix hydrolase 6-like [PR01356] (61-85)
  IPR003293 Nudix hydrolase 6-like [PR01356] (94-113)
  IPR003293 Nudix hydrolase 6-like [PR01356] (113-137)
  IPR003293 Nudix hydrolase 6-like [PTHR13994] (2-125)
  IPR015797 NUDIX hydrolase-like domain superfamily [SSF55811] (2-136)
  IPR020084 NUDIX hydrolase, conserved site [PS00893] (10-31)
  IPR020476 NUDIX hydrolase [PR00502] (5-19)
  IPR020476 NUDIX hydrolase [PR00502] (19-34)